Protein AF-A0A7C6NCC1-F1 (afdb_monomer_lite)

Sequence (203 aa):
MATFTEGERRVLANSIEILEELDSPFSEVIKSRTEDLEVLAQIIERAPSPNTDLFNRTEGRNFDSLAKKLSSQGLAHVVNLPAKAVLGHGFIVSKLHLFGMLIKLLATYPELEQCRPMVEQEYTDLLFTLMAEDLYTALLTDQEGGEEWVTKAVHELIMMWDRRTSDYLERFALAIRELWQARHTVVPVLGTLLGTVEIMRLN

pLDDT: mean 78.08, std 16.31, range [41.97, 98.06]

Secondary structure (DSSP, 8-state):
--SS-HHHHHHHHHHHHHHHHTT-THHHHHHHHHHHHHHHHHHHHHSPPTTS-SS--SS---HHHHHHHHHHH-SSSGGGS-HHHHHHHHHHHHHHHHHHHHHHHHTT-GGGGGGHHHHHHHHHHHHHHHHHHHHHHHHHHS--S--HHHHHHHHHHHHHHHSTTSTHHHHHHHHHHHHHHHHHH----THHHHHHHHHHT--

Foldseek 3Di:
DDLADPLRVVLLVVLLVLCVVVVHPVSVVLVVLSVVLVVLVVVLLPFDQQQDFPPPDPVGRHLVNLLVQCLPVAPPDPVSDRPLLVSLLVSLVSVLVSLVVVQVVVVVDVSCVVSVVSSVVSNLLSVLLNVLLVVLSVLSRPDPDDDPVNSVSSVVNSCCSRQVRDCPSVPVSVVVVVVVVVVVVPPPPPVVVVVVVVVVVVD

Structure (mmCIF, N/CA/C/O backbone):
data_AF-A0A7C6NCC1-F1
#
_entry.id   AF-A0A7C6NCC1-F1
#
loop_
_atom_site.group_PDB
_atom_site.id
_atom_site.type_symbol
_atom_site.label_atom_id
_atom_site.label_alt_id
_atom_site.label_comp_id
_atom_site.label_asym_id
_atom_site.label_entity_id
_atom_site.label_seq_id
_atom_site.pdbx_PDB_ins_code
_atom_site.Cartn_x
_atom_site.Cartn_y
_atom_site.Cartn_z
_atom_site.occupancy
_atom_site.B_iso_or_equiv
_atom_site.auth_seq_id
_atom_site.auth_comp_id
_atom_site.auth_asym_id
_atom_site.auth_atom_id
_atom_site.pdbx_PDB_model_num
ATOM 1 N N . MET A 1 1 ? 3.809 -13.595 -0.681 1.00 54.88 1 MET A N 1
ATOM 2 C CA . MET A 1 1 ? 4.030 -12.200 -0.206 1.00 54.88 1 MET A CA 1
ATOM 3 C C . MET A 1 1 ? 3.259 -11.990 1.098 1.00 54.88 1 MET A C 1
ATOM 5 O O . MET A 1 1 ? 2.282 -12.698 1.295 1.00 54.88 1 MET A O 1
ATOM 9 N N . ALA A 1 2 ? 3.650 -11.063 1.981 1.00 66.94 2 ALA A N 1
ATOM 10 C CA . ALA A 1 2 ? 2.799 -10.669 3.113 1.00 66.94 2 ALA A CA 1
ATOM 11 C C . ALA A 1 2 ? 1.921 -9.480 2.682 1.00 66.94 2 ALA A C 1
ATOM 13 O O . ALA A 1 2 ? 2.462 -8.478 2.240 1.00 66.94 2 ALA A O 1
ATOM 14 N N . THR A 1 3 ? 0.588 -9.572 2.756 1.00 83.88 3 THR A N 1
ATOM 15 C CA . THR A 1 3 ? -0.342 -8.490 2.335 1.00 83.88 3 THR A CA 1
ATOM 16 C C . T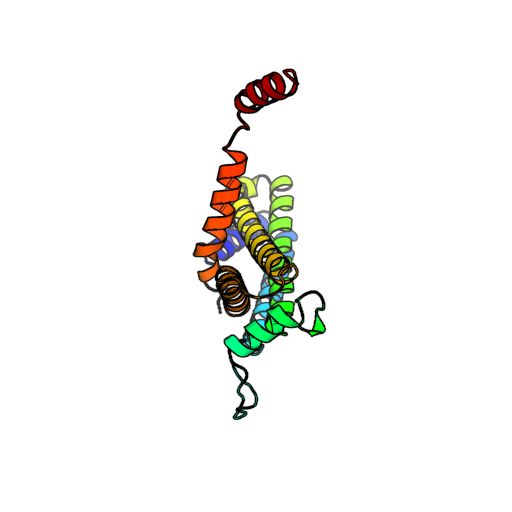HR A 1 3 ? -0.070 -7.170 3.064 1.00 83.88 3 THR A C 1
ATOM 18 O O . THR A 1 3 ? -0.095 -6.082 2.482 1.00 83.88 3 THR A O 1
ATOM 21 N N . PHE A 1 4 ? 0.223 -7.290 4.352 1.00 88.75 4 PHE A N 1
ATOM 22 C CA . PHE A 1 4 ? 0.512 -6.184 5.246 1.00 88.75 4 PHE A CA 1
ATOM 23 C C . PHE A 1 4 ? 1.935 -6.320 5.792 1.00 88.75 4 PHE A C 1
ATOM 25 O O . PHE A 1 4 ? 2.451 -7.437 5.911 1.00 88.75 4 PHE A O 1
ATOM 32 N N . THR A 1 5 ? 2.572 -5.208 6.134 1.00 87.44 5 THR A N 1
ATOM 33 C CA . THR A 1 5 ? 3.800 -5.201 6.931 1.00 87.44 5 THR A CA 1
ATOM 34 C C . THR A 1 5 ? 3.484 -5.627 8.365 1.00 87.44 5 THR A C 1
ATOM 36 O O . THR A 1 5 ? 2.325 -5.780 8.764 1.00 87.44 5 THR A O 1
ATOM 39 N N . GLU A 1 6 ? 4.521 -5.854 9.163 1.00 87.56 6 GLU A N 1
ATOM 40 C CA . GLU A 1 6 ? 4.332 -6.156 10.581 1.00 87.56 6 GLU A CA 1
ATOM 41 C C . GLU A 1 6 ? 3.742 -4.969 11.360 1.00 87.56 6 GLU A C 1
ATOM 43 O O . GLU A 1 6 ? 2.913 -5.171 12.249 1.00 87.56 6 GLU A O 1
ATOM 48 N N . GLY A 1 7 ? 4.118 -3.738 10.995 1.00 89.06 7 GLY A N 1
ATOM 49 C CA . GLY A 1 7 ? 3.546 -2.515 11.563 1.00 89.06 7 GLY A CA 1
ATOM 50 C C . GLY A 1 7 ? 2.057 -2.390 11.254 1.00 89.06 7 GLY A C 1
ATOM 51 O O . GLY A 1 7 ? 1.237 -2.308 12.171 1.00 89.06 7 GLY A O 1
ATOM 52 N N . GLU A 1 8 ? 1.691 -2.524 9.980 1.00 92.81 8 GLU A N 1
ATOM 53 C CA . GLU A 1 8 ? 0.303 -2.478 9.519 1.00 92.81 8 GLU A CA 1
ATOM 54 C C . GLU A 1 8 ? -0.574 -3.542 10.192 1.00 92.81 8 GLU A C 1
ATOM 56 O O . GLU A 1 8 ? -1.669 -3.225 10.660 1.00 92.81 8 GLU A O 1
ATOM 61 N N . ARG A 1 9 ? -0.095 -4.793 10.300 1.00 93.88 9 ARG A N 1
ATOM 62 C CA . ARG A 1 9 ? -0.822 -5.866 11.005 1.00 93.88 9 ARG A CA 1
ATOM 63 C C . ARG A 1 9 ? -1.095 -5.510 12.457 1.00 93.88 9 ARG A C 1
ATOM 65 O O . ARG A 1 9 ? -2.209 -5.711 12.932 1.00 93.88 9 ARG A O 1
ATOM 72 N N . ARG A 1 10 ? -0.088 -4.986 13.158 1.00 94.19 10 ARG A N 1
ATOM 73 C CA . ARG A 1 10 ? -0.209 -4.610 14.568 1.00 94.19 10 ARG A CA 1
ATOM 74 C C . ARG A 1 10 ? -1.214 -3.480 14.759 1.00 94.19 10 ARG A C 1
ATOM 76 O O . ARG A 1 10 ? -2.041 -3.552 15.660 1.00 94.19 10 ARG A O 1
ATOM 83 N N . VAL A 1 11 ? -1.170 -2.464 13.898 1.00 95.50 11 VAL A N 1
ATOM 84 C CA . VAL A 1 11 ? -2.128 -1.349 13.929 1.00 95.50 11 VAL A CA 1
ATOM 85 C C . VAL A 1 11 ? -3.553 -1.838 13.697 1.00 95.50 11 VAL A C 1
ATOM 87 O O . VAL A 1 11 ? -4.456 -1.446 14.438 1.00 95.50 11 VAL A O 1
ATOM 90 N N . LEU A 1 12 ? -3.756 -2.703 12.700 1.00 97.31 12 LEU A N 1
ATOM 91 C CA . LEU A 1 12 ? -5.069 -3.270 12.397 1.00 97.31 12 LEU A CA 1
ATOM 92 C C . LEU A 1 12 ? -5.593 -4.116 13.559 1.00 97.31 12 LEU A C 1
ATOM 94 O O . LEU A 1 12 ? -6.722 -3.898 13.983 1.00 97.31 12 LEU A O 1
ATOM 98 N N . ALA A 1 13 ? -4.773 -5.018 14.104 1.00 97.12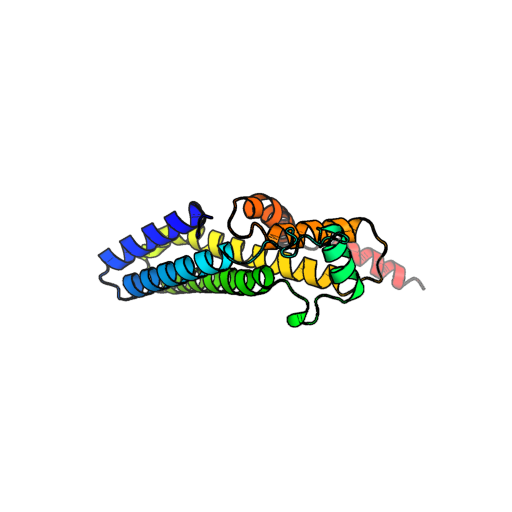 13 ALA A N 1
ATOM 99 C CA . ALA A 1 13 ? -5.157 -5.876 15.223 1.00 97.12 13 ALA A CA 1
ATOM 100 C C . ALA A 1 13 ? -5.582 -5.057 16.451 1.00 97.12 13 ALA A C 1
ATOM 102 O O . ALA A 1 13 ? -6.697 -5.229 16.932 1.00 97.12 13 ALA A O 1
ATOM 103 N N . ASN A 1 14 ? -4.750 -4.102 16.879 1.00 97.19 14 ASN A N 1
ATOM 104 C CA . ASN A 1 14 ? -5.050 -3.256 18.036 1.00 97.19 14 ASN A CA 1
ATOM 105 C C . ASN A 1 14 ? -6.315 -2.410 17.814 1.00 97.19 14 ASN A C 1
ATOM 107 O O . ASN A 1 14 ? -7.139 -2.272 18.713 1.00 97.19 14 ASN A O 1
ATOM 111 N N . SER A 1 15 ? -6.486 -1.843 16.613 1.00 97.38 15 SER A N 1
ATOM 112 C CA . SER A 1 15 ? -7.668 -1.026 16.306 1.00 97.38 15 SER A CA 1
ATOM 113 C C . SER A 1 15 ? -8.949 -1.861 16.304 1.00 97.38 15 SER A C 1
ATOM 115 O O . SER A 1 15 ? -9.983 -1.388 16.768 1.00 97.38 15 SER A O 1
ATOM 117 N N . ILE A 1 16 ? -8.892 -3.090 15.777 1.00 98.06 16 ILE A N 1
ATOM 118 C CA . ILE A 1 16 ? -10.027 -4.020 15.764 1.00 98.06 16 ILE A CA 1
ATOM 119 C C . ILE A 1 16 ? -10.393 -4.419 17.192 1.00 98.06 16 ILE A C 1
ATOM 121 O O . ILE A 1 16 ? -11.561 -4.299 17.537 1.00 98.06 16 ILE A O 1
ATOM 125 N N . GLU A 1 17 ? -9.418 -4.818 18.011 1.00 97.88 17 GLU A N 1
ATOM 126 C CA . GLU A 1 17 ? -9.635 -5.228 19.407 1.00 97.88 17 GLU A CA 1
ATOM 127 C C . GLU A 1 17 ? -10.354 -4.130 20.205 1.00 97.88 17 GLU A C 1
ATOM 129 O O . GLU A 1 17 ? -11.408 -4.373 20.787 1.00 97.88 17 GLU A O 1
ATOM 134 N N . ILE A 1 18 ? -9.873 -2.884 20.126 1.00 97.62 18 ILE A N 1
ATOM 135 C CA . ILE A 1 18 ? -10.510 -1.738 20.797 1.00 97.62 18 ILE A CA 1
ATOM 136 C C . ILE A 1 18 ? -11.942 -1.515 20.288 1.00 97.62 18 ILE A C 1
ATOM 138 O O . ILE A 1 18 ? -12.850 -1.233 21.063 1.00 97.62 18 ILE A O 1
ATOM 142 N N . LEU A 1 19 ? -12.174 -1.617 18.977 1.00 97.56 19 LEU A N 1
ATOM 143 C CA . LEU A 1 19 ? -13.506 -1.410 18.404 1.00 97.56 19 LEU A CA 1
ATOM 144 C C . LEU A 1 19 ? -14.480 -2.542 18.753 1.00 97.56 19 LEU A C 1
ATOM 146 O O . LEU A 1 19 ? -15.677 -2.281 18.858 1.00 97.56 19 LEU A O 1
ATOM 150 N N . GLU A 1 20 ? -13.993 -3.768 18.933 1.00 97.88 20 GLU A N 1
ATOM 151 C CA . GLU A 1 20 ? -14.782 -4.895 19.434 1.00 97.88 20 GLU A CA 1
ATOM 152 C C . GLU A 1 20 ? -15.175 -4.701 20.897 1.00 97.88 20 GLU A C 1
ATOM 154 O O . GLU A 1 20 ? -16.340 -4.893 21.229 1.00 97.88 20 GLU A O 1
ATOM 159 N N . GLU A 1 21 ? -14.252 -4.253 21.754 1.00 97.31 21 GLU A N 1
ATOM 160 C CA . GLU A 1 21 ? -14.553 -3.931 23.158 1.00 97.31 21 GLU A CA 1
ATOM 161 C C . GLU A 1 21 ? -15.625 -2.838 23.300 1.00 97.31 21 GLU A C 1
ATOM 163 O O . GLU A 1 21 ? -16.359 -2.802 24.288 1.00 97.31 21 GLU A O 1
ATOM 168 N N . LEU A 1 22 ? -15.733 -1.960 22.301 1.00 96.19 22 LEU A N 1
ATOM 169 C CA . LEU A 1 22 ? -16.723 -0.885 22.230 1.00 96.19 22 LEU A CA 1
ATOM 170 C C . LEU A 1 22 ? -18.022 -1.279 21.506 1.00 96.19 22 LEU A C 1
ATOM 172 O O . LEU A 1 22 ? -18.855 -0.402 21.262 1.00 96.19 22 LEU A O 1
ATOM 176 N N . ASP A 1 23 ? -18.187 -2.547 21.109 1.00 96.38 23 ASP A N 1
ATOM 177 C CA . ASP A 1 23 ? -19.307 -3.037 20.287 1.00 96.38 23 ASP A CA 1
ATOM 178 C C . ASP A 1 23 ? -19.533 -2.189 19.012 1.00 96.38 23 ASP A C 1
ATOM 180 O O . ASP A 1 23 ? -20.654 -2.001 18.523 1.00 96.38 23 ASP A O 1
ATOM 184 N N . SER A 1 24 ? -18.456 -1.626 18.459 1.00 96.56 24 SER A N 1
ATOM 185 C CA . SER A 1 24 ? -18.526 -0.745 17.299 1.00 96.56 24 SER A CA 1
ATOM 186 C C . SER A 1 24 ? -18.719 -1.553 16.014 1.00 96.56 24 SER A C 1
ATOM 188 O O . SER A 1 24 ? -17.935 -2.462 15.742 1.00 96.56 24 SER A O 1
ATOM 190 N N . PRO A 1 25 ? -19.665 -1.181 15.128 1.00 95.44 25 PRO A N 1
ATOM 191 C CA . PRO A 1 25 ? -19.852 -1.874 13.851 1.00 95.44 25 PRO A CA 1
ATOM 192 C C . PRO A 1 25 ? -18.646 -1.723 12.910 1.00 95.44 25 PRO A C 1
ATOM 194 O O . PRO A 1 25 ? -18.543 -2.433 11.911 1.00 95.44 25 PRO A O 1
ATOM 197 N N . PHE A 1 26 ? -17.734 -0.787 13.195 1.00 97.00 26 PHE A N 1
ATOM 198 C CA . PHE A 1 26 ? -16.548 -0.564 12.377 1.00 97.00 26 PHE A CA 1
ATOM 199 C C . PHE A 1 26 ? -15.488 -1.660 12.527 1.00 97.00 26 PHE A C 1
ATOM 201 O O . PHE A 1 26 ? -14.662 -1.782 11.625 1.00 97.00 26 PHE A O 1
ATOM 208 N N . SER A 1 27 ? -15.525 -2.480 13.586 1.00 97.56 27 SER A N 1
ATOM 209 C CA . SER A 1 27 ? -14.632 -3.641 13.718 1.00 97.56 27 SER A CA 1
ATOM 210 C C . SER A 1 27 ? -14.820 -4.612 12.544 1.00 97.56 27 SER A C 1
ATOM 212 O O . SER A 1 27 ? -13.864 -4.928 11.837 1.00 97.56 27 SER A O 1
ATOM 214 N N . GLU A 1 28 ? -16.066 -4.981 12.246 1.00 97.25 28 GLU A N 1
ATOM 215 C CA . GLU A 1 28 ? -16.425 -5.857 11.124 1.00 97.25 28 GLU A CA 1
ATOM 216 C C . GLU A 1 28 ? -16.131 -5.219 9.762 1.00 97.25 28 GLU A C 1
ATOM 218 O O . GLU A 1 28 ? -15.669 -5.888 8.835 1.00 97.25 28 GLU A O 1
ATOM 223 N N . VAL A 1 29 ? -16.327 -3.902 9.634 1.00 97.56 29 VAL A N 1
ATOM 224 C CA . VAL A 1 29 ? -15.973 -3.176 8.404 1.00 97.56 29 VAL A CA 1
ATOM 225 C C . VAL A 1 29 ? -14.466 -3.239 8.146 1.00 97.56 29 VAL A C 1
ATOM 227 O O . VAL A 1 29 ? -14.059 -3.482 7.010 1.00 97.56 29 VAL A O 1
ATOM 230 N N . ILE A 1 30 ? -13.631 -3.037 9.171 1.00 97.44 30 ILE A N 1
ATOM 231 C CA . ILE A 1 30 ? -12.170 -3.123 9.036 1.00 97.44 30 ILE A CA 1
ATOM 232 C C . ILE A 1 30 ? -11.760 -4.549 8.671 1.00 97.44 30 ILE A C 1
ATOM 234 O O . ILE A 1 30 ? -11.004 -4.714 7.718 1.00 97.44 30 ILE A O 1
ATOM 238 N N . LYS A 1 31 ? -12.286 -5.571 9.361 1.00 97.69 31 LYS A N 1
ATOM 239 C CA . LYS A 1 31 ? -11.996 -6.982 9.053 1.00 97.69 31 LYS A CA 1
ATOM 240 C C . LYS A 1 31 ? -12.317 -7.329 7.602 1.00 97.69 31 LYS A C 1
ATOM 242 O O . LYS A 1 31 ? -11.439 -7.796 6.885 1.00 97.69 31 LYS A O 1
ATOM 247 N N . SER A 1 32 ? -13.525 -7.001 7.140 1.00 97.56 32 SER A N 1
ATOM 248 C CA . SER A 1 32 ? -13.939 -7.255 5.755 1.00 97.56 32 SER A CA 1
ATOM 249 C C . SER A 1 32 ? -13.022 -6.561 4.742 1.00 97.56 32 SER A C 1
ATOM 251 O O . SER A 1 32 ? -12.657 -7.156 3.733 1.00 97.56 32 SER A O 1
ATOM 253 N N . ARG A 1 33 ? -12.594 -5.320 5.007 1.00 96.88 33 ARG A N 1
ATOM 254 C CA . ARG A 1 33 ? -11.661 -4.605 4.117 1.00 96.88 33 ARG A CA 1
ATOM 255 C C . ARG A 1 33 ? -10.254 -5.193 4.136 1.00 96.88 33 ARG A C 1
ATOM 257 O O . ARG A 1 33 ? -9.591 -5.192 3.099 1.00 96.88 33 ARG A O 1
ATOM 264 N N . THR A 1 34 ? -9.801 -5.691 5.281 1.00 96.62 34 THR A N 1
ATOM 265 C CA . THR A 1 34 ? -8.537 -6.425 5.404 1.00 96.62 34 THR A CA 1
ATOM 266 C C . THR A 1 34 ? -8.581 -7.710 4.574 1.00 96.62 34 THR A C 1
ATOM 268 O O . THR A 1 34 ? -7.667 -7.943 3.786 1.00 96.62 34 THR A O 1
ATOM 271 N N . GLU A 1 35 ? -9.664 -8.484 4.657 1.00 96.00 35 GLU A N 1
ATOM 272 C CA . GLU A 1 35 ? -9.869 -9.698 3.852 1.00 96.00 35 GLU A CA 1
ATOM 273 C C . GLU A 1 35 ? -9.900 -9.394 2.344 1.00 96.00 35 GLU A C 1
ATOM 275 O O . GLU A 1 35 ? -9.206 -10.048 1.561 1.00 96.00 35 GLU A O 1
ATOM 280 N N . ASP A 1 36 ? -10.635 -8.356 1.923 1.00 95.56 36 ASP A N 1
ATOM 281 C CA . ASP A 1 36 ? -10.682 -7.911 0.522 1.00 95.56 36 ASP A CA 1
ATOM 282 C C . ASP A 1 36 ? -9.268 -7.600 -0.017 1.00 95.56 36 ASP A C 1
ATOM 284 O O . ASP A 1 36 ? -8.910 -7.964 -1.145 1.00 95.56 36 ASP A O 1
ATOM 288 N N . LEU A 1 37 ? -8.434 -6.942 0.797 1.00 94.38 37 LEU A N 1
ATOM 289 C CA . LEU A 1 37 ? -7.049 -6.612 0.456 1.00 94.38 37 LEU A CA 1
ATOM 290 C C . LEU A 1 37 ? -6.147 -7.847 0.381 1.00 94.38 37 LEU A C 1
ATOM 292 O O . LEU A 1 37 ? -5.269 -7.901 -0.482 1.00 94.38 37 LEU A O 1
ATOM 296 N N . GLU A 1 38 ? -6.359 -8.848 1.231 1.00 93.25 38 GLU A N 1
ATOM 297 C CA . GLU A 1 38 ? -5.637 -10.121 1.156 1.00 93.25 38 GLU A CA 1
ATOM 298 C C . GLU A 1 38 ? -5.960 -10.877 -0.131 1.00 93.25 38 GLU A C 1
ATOM 300 O O . GLU A 1 38 ? -5.050 -11.363 -0.810 1.00 93.25 38 GLU A O 1
ATOM 305 N N . VAL A 1 39 ? -7.235 -10.915 -0.522 1.00 92.69 39 VAL A N 1
ATOM 306 C CA . VAL A 1 39 ? -7.659 -11.494 -1.803 1.00 92.69 39 VAL A CA 1
ATOM 307 C C . VAL A 1 39 ? -7.003 -10.750 -2.968 1.00 92.69 39 VAL A C 1
ATOM 309 O O . VAL A 1 39 ? -6.456 -11.376 -3.881 1.00 92.69 39 VAL A O 1
ATOM 312 N N . LEU A 1 40 ? -6.989 -9.415 -2.932 1.00 90.94 40 LEU A N 1
ATOM 313 C CA . LEU A 1 40 ? -6.345 -8.606 -3.965 1.00 90.94 40 LEU A CA 1
ATOM 314 C C . LEU A 1 40 ? -4.830 -8.858 -4.042 1.00 90.94 40 LEU A C 1
ATOM 316 O O . LEU A 1 40 ? -4.285 -8.995 -5.141 1.00 90.94 40 LEU A O 1
ATOM 320 N N . ALA A 1 41 ? -4.147 -8.984 -2.903 1.00 89.50 41 ALA A N 1
ATOM 321 C CA . ALA A 1 41 ? -2.721 -9.302 -2.862 1.00 89.50 41 ALA A CA 1
ATOM 322 C C . ALA A 1 41 ? -2.414 -10.664 -3.502 1.00 89.50 41 ALA A C 1
ATOM 324 O O . ALA A 1 41 ? -1.460 -10.773 -4.277 1.00 89.50 41 ALA A O 1
ATOM 325 N N . GLN A 1 42 ? -3.250 -11.680 -3.265 1.00 88.88 42 GLN A N 1
ATOM 326 C CA . GLN A 1 42 ? -3.105 -12.992 -3.906 1.00 88.88 42 GLN A CA 1
ATOM 327 C C . GLN A 1 42 ? -3.263 -12.919 -5.431 1.00 88.88 42 GLN A C 1
ATOM 329 O O . GLN A 1 42 ? -2.564 -13.624 -6.163 1.00 88.88 42 GLN A O 1
ATOM 334 N N . ILE A 1 43 ? -4.163 -12.068 -5.933 1.00 88.75 43 ILE A N 1
ATOM 335 C CA . ILE A 1 43 ? -4.328 -11.838 -7.376 1.00 88.75 43 ILE A CA 1
ATOM 336 C C . ILE A 1 43 ? -3.063 -11.192 -7.957 1.00 88.75 43 ILE A C 1
ATOM 338 O O . ILE A 1 43 ? -2.574 -11.626 -9.002 1.00 88.75 43 ILE A O 1
ATOM 342 N N . ILE A 1 44 ? -2.503 -10.195 -7.271 1.00 86.69 44 ILE A N 1
ATOM 343 C CA . ILE A 1 44 ? -1.278 -9.499 -7.694 1.00 86.69 44 ILE A CA 1
ATOM 344 C C . ILE A 1 44 ? -0.071 -10.436 -7.708 1.00 86.69 44 ILE A C 1
ATOM 346 O O . ILE A 1 44 ? 0.743 -10.362 -8.626 1.00 86.69 44 ILE A O 1
ATOM 350 N N . GLU A 1 45 ? 0.051 -11.328 -6.727 1.00 83.38 45 GLU A N 1
ATOM 351 C CA . GLU A 1 45 ? 1.159 -12.286 -6.649 1.00 83.38 45 GLU A CA 1
ATOM 352 C C . GLU A 1 45 ? 1.180 -13.250 -7.843 1.00 83.38 45 GLU A C 1
ATOM 354 O O . GLU A 1 45 ? 2.248 -13.625 -8.323 1.00 83.38 45 GLU A O 1
ATOM 359 N N . ARG A 1 46 ? 0.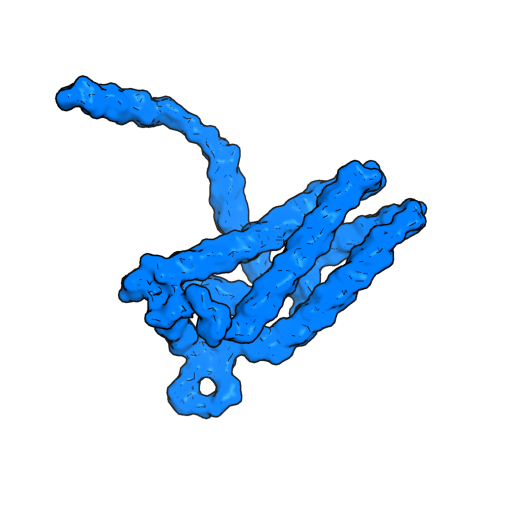004 -13.596 -8.377 1.00 84.50 46 ARG A N 1
ATOM 360 C CA . ARG A 1 46 ? -0.129 -14.432 -9.580 1.00 84.50 46 ARG A CA 1
ATOM 361 C C . ARG A 1 46 ? 0.113 -13.663 -10.877 1.00 84.50 46 ARG A C 1
ATOM 363 O O . ARG A 1 46 ? 0.271 -14.289 -11.926 1.00 84.50 46 ARG A O 1
ATOM 370 N N . ALA A 1 47 ? 0.112 -12.331 -10.837 1.00 83.94 47 ALA A N 1
ATOM 371 C CA . ALA A 1 47 ? 0.413 -11.534 -12.012 1.00 83.94 47 ALA A CA 1
ATOM 372 C C . ALA A 1 47 ? 1.888 -11.735 -12.405 1.00 83.94 47 ALA A C 1
ATOM 374 O O . ALA A 1 47 ? 2.768 -11.765 -11.540 1.00 83.94 47 ALA A O 1
ATOM 375 N N . PRO A 1 48 ? 2.181 -11.859 -13.709 1.00 80.31 48 PRO A N 1
ATOM 376 C CA . PRO A 1 48 ? 3.534 -12.124 -14.167 1.00 80.31 48 PRO A CA 1
ATOM 377 C C . PRO A 1 48 ? 4.475 -10.996 -13.746 1.00 80.31 48 PRO A C 1
ATOM 379 O O . PRO A 1 48 ? 4.141 -9.812 -13.875 1.00 80.31 48 PRO A O 1
ATOM 382 N N . SER A 1 49 ? 5.655 -11.371 -13.251 1.00 80.69 49 SER A N 1
ATOM 383 C CA . SER A 1 49 ? 6.708 -10.403 -12.956 1.00 80.69 49 SER A CA 1
ATOM 384 C C . SER A 1 49 ? 7.062 -9.636 -14.238 1.00 80.69 49 SER A C 1
ATOM 386 O O . SER A 1 49 ? 7.267 -10.263 -15.283 1.00 80.69 49 SER A O 1
ATOM 388 N N . PRO A 1 50 ? 7.189 -8.298 -14.176 1.00 75.12 50 PRO A N 1
ATOM 389 C CA . PRO A 1 50 ? 7.695 -7.500 -15.289 1.00 75.12 50 PRO A CA 1
ATOM 390 C C . PRO A 1 50 ? 9.100 -7.921 -15.753 1.00 75.12 50 PRO A C 1
ATOM 392 O O . PRO A 1 50 ? 9.481 -7.609 -16.878 1.00 75.12 50 PRO A O 1
ATOM 395 N N . ASN A 1 51 ? 9.844 -8.647 -14.910 1.00 70.81 51 ASN A N 1
ATOM 396 C CA . ASN A 1 51 ? 11.199 -9.126 -15.176 1.00 70.81 51 ASN A CA 1
ATOM 397 C C . ASN A 1 51 ? 11.256 -10.516 -15.833 1.00 70.81 51 ASN A C 1
ATOM 399 O O . ASN A 1 51 ? 12.347 -10.994 -16.133 1.00 70.81 51 ASN A O 1
ATOM 403 N N . THR A 1 52 ? 10.118 -11.195 -16.022 1.00 66.88 52 THR A N 1
ATOM 404 C CA . THR A 1 52 ? 10.077 -12.565 -16.562 1.00 66.88 52 THR A CA 1
ATOM 405 C C . THR A 1 52 ? 9.520 -12.588 -17.986 1.00 66.88 52 THR A C 1
ATOM 407 O O . THR A 1 52 ? 8.439 -12.057 -18.246 1.00 66.88 52 THR A O 1
ATOM 410 N N . ASP A 1 53 ? 10.218 -13.262 -18.905 1.00 66.56 53 ASP A N 1
ATOM 411 C CA . ASP A 1 53 ? 9.675 -13.576 -20.229 1.00 66.56 53 ASP A CA 1
ATOM 412 C C . ASP A 1 53 ? 8.723 -14.777 -20.143 1.00 66.56 53 ASP A C 1
ATOM 414 O O . ASP A 1 53 ? 9.127 -15.891 -19.822 1.00 66.56 53 ASP A O 1
ATOM 418 N N . LEU A 1 54 ? 7.445 -14.557 -20.451 1.00 62.94 54 LEU A N 1
ATOM 419 C CA . LEU A 1 54 ? 6.421 -15.606 -20.442 1.00 62.94 54 LEU A CA 1
ATOM 420 C C . LEU A 1 54 ? 6.479 -16.533 -21.659 1.00 62.94 54 LEU A C 1
ATOM 422 O O . LEU A 1 54 ? 5.921 -17.628 -21.612 1.00 62.94 54 LEU A O 1
ATOM 426 N N . PHE A 1 55 ? 7.098 -16.100 -22.759 1.00 66.38 55 PHE A N 1
ATOM 427 C CA . PHE A 1 55 ? 7.043 -16.821 -24.032 1.00 66.38 55 PHE A CA 1
ATOM 428 C C . PHE A 1 55 ? 8.366 -17.490 -24.419 1.00 66.38 55 PHE A C 1
ATOM 430 O O . PHE A 1 55 ? 8.415 -18.089 -25.494 1.00 66.38 55 PHE A O 1
ATOM 437 N N . ASN A 1 56 ? 9.403 -17.412 -23.570 1.00 61.00 56 ASN A N 1
ATOM 438 C CA . ASN A 1 56 ? 10.740 -17.983 -23.799 1.00 61.00 56 ASN A CA 1
ATOM 439 C C . ASN A 1 56 ? 11.244 -17.747 -25.234 1.00 61.00 56 ASN A C 1
ATOM 441 O O . ASN A 1 56 ? 11.766 -18.657 -25.886 1.00 61.00 56 ASN A O 1
ATOM 445 N N . ARG A 1 57 ? 11.023 -16.542 -25.773 1.00 59.00 57 ARG A N 1
ATOM 446 C CA . ARG A 1 57 ? 11.436 -16.223 -27.143 1.00 59.00 57 ARG A CA 1
ATOM 447 C C . ARG A 1 57 ? 12.919 -15.861 -27.138 1.00 59.00 57 ARG A C 1
ATOM 449 O O . ARG A 1 57 ? 13.426 -15.278 -26.190 1.00 59.00 57 ARG A O 1
ATOM 456 N N . THR A 1 58 ? 13.622 -16.188 -28.219 1.00 53.84 58 THR A N 1
ATOM 457 C CA . THR A 1 58 ? 15.068 -15.942 -28.385 1.00 53.84 58 THR A CA 1
ATOM 458 C C . THR A 1 58 ? 15.465 -14.458 -28.332 1.00 53.84 58 THR A C 1
ATOM 460 O O . THR A 1 58 ? 16.624 -14.157 -28.077 1.00 53.84 58 THR A O 1
ATOM 463 N N . GLU A 1 59 ? 14.511 -13.536 -28.502 1.00 56.12 59 GLU A N 1
ATOM 464 C CA . GLU A 1 59 ? 14.643 -12.086 -28.266 1.00 56.12 59 GLU A CA 1
ATOM 465 C C . GLU A 1 59 ? 13.938 -11.693 -26.954 1.00 56.12 59 GLU A C 1
ATOM 467 O O . GLU A 1 59 ? 13.015 -10.877 -26.933 1.00 56.12 59 GLU A O 1
ATOM 472 N N . GLY A 1 60 ? 14.292 -12.392 -25.874 1.00 54.38 60 GLY A N 1
ATOM 473 C CA . GLY A 1 60 ? 13.486 -12.467 -24.659 1.00 54.38 60 GLY A CA 1
ATOM 474 C C . GLY A 1 60 ? 13.190 -11.121 -24.003 1.00 54.38 60 GLY A C 1
ATOM 475 O O . GLY A 1 60 ? 14.037 -10.228 -23.923 1.00 54.38 60 GLY A O 1
ATOM 476 N N . ARG A 1 61 ? 11.964 -11.002 -23.485 1.00 57.56 61 ARG A N 1
ATOM 477 C CA . ARG A 1 61 ? 11.523 -9.870 -22.664 1.00 57.56 61 ARG A CA 1
ATOM 478 C C . ARG A 1 61 ? 12.308 -9.877 -21.349 1.00 57.56 61 ARG A C 1
ATOM 480 O O . ARG A 1 61 ? 11.987 -10.620 -20.429 1.00 57.56 61 ARG A O 1
ATOM 487 N N . ASN A 1 62 ? 13.356 -9.071 -21.274 1.00 64.31 62 ASN A N 1
ATOM 488 C CA . ASN A 1 62 ? 14.157 -8.864 -20.071 1.00 64.31 62 ASN A CA 1
ATOM 489 C C . ASN A 1 62 ? 14.000 -7.426 -19.554 1.00 64.31 62 ASN A C 1
ATOM 491 O O . ASN A 1 62 ? 13.381 -6.581 -20.211 1.00 64.31 62 ASN A O 1
ATOM 495 N N . PHE A 1 63 ? 14.567 -7.157 -18.379 1.00 67.12 63 PHE A N 1
ATOM 496 C CA . PHE A 1 63 ? 14.572 -5.838 -17.750 1.00 67.12 63 PHE A CA 1
ATOM 497 C C . PHE A 1 63 ? 14.952 -4.716 -18.733 1.00 67.12 63 PHE A C 1
ATOM 499 O O . PHE A 1 63 ? 14.207 -3.749 -18.870 1.00 67.12 63 PHE A O 1
ATOM 506 N N . ASP A 1 64 ? 16.042 -4.886 -19.488 1.00 68.75 64 ASP A N 1
ATOM 507 C CA . ASP A 1 64 ? 16.544 -3.878 -20.431 1.00 68.75 64 ASP A CA 1
ATOM 508 C C . ASP A 1 64 ? 15.560 -3.602 -21.575 1.00 68.75 64 ASP A C 1
ATOM 510 O O . ASP A 1 64 ? 15.376 -2.459 -21.995 1.00 68.75 64 ASP A O 1
ATOM 514 N N . SER A 1 65 ? 14.878 -4.638 -22.069 1.00 71.50 65 SER A N 1
ATOM 515 C CA . SER A 1 65 ? 13.854 -4.499 -23.107 1.00 71.50 65 SER A CA 1
ATOM 516 C C . SER A 1 65 ? 12.610 -3.763 -22.601 1.00 71.50 65 SER A C 1
ATOM 518 O O . SER A 1 65 ? 12.042 -2.945 -23.329 1.00 71.50 65 SER A O 1
ATOM 520 N N . LEU A 1 66 ? 12.202 -4.011 -21.348 1.00 71.94 66 LEU A N 1
ATOM 521 C CA . LEU A 1 66 ? 11.103 -3.296 -20.708 1.00 71.94 66 LEU A CA 1
ATOM 522 C C . LEU A 1 66 ? 11.513 -1.849 -20.457 1.00 71.94 66 LEU A C 1
ATOM 524 O O . LEU A 1 66 ? 10.779 -0.950 -20.845 1.00 71.94 66 LEU A O 1
ATOM 528 N N . ALA A 1 67 ? 12.703 -1.624 -19.910 1.00 71.50 67 ALA A N 1
ATOM 529 C CA . ALA A 1 67 ? 13.234 -0.297 -19.662 1.00 71.50 67 ALA A CA 1
ATOM 530 C C . ALA A 1 67 ? 13.284 0.542 -20.939 1.00 71.50 67 ALA A C 1
ATOM 532 O O . ALA A 1 67 ? 12.705 1.624 -21.002 1.00 71.50 67 ALA A O 1
ATOM 533 N N . LYS A 1 68 ? 13.851 -0.020 -22.009 1.00 72.81 68 LYS A N 1
ATOM 534 C CA . LYS A 1 68 ? 13.885 0.610 -23.328 1.00 72.81 68 LYS A CA 1
ATOM 535 C C . LYS A 1 68 ? 12.485 0.891 -23.871 1.00 72.81 68 LYS A C 1
ATOM 537 O O . LYS A 1 68 ? 12.265 1.942 -24.471 1.00 72.81 68 LYS A O 1
ATOM 542 N N . LYS A 1 69 ? 11.524 -0.018 -23.672 1.00 74.56 69 LYS A N 1
ATOM 543 C CA . LYS A 1 69 ? 10.128 0.195 -24.081 1.00 74.56 69 LYS A CA 1
ATOM 544 C C . LYS A 1 69 ? 9.483 1.342 -23.297 1.00 74.56 69 LYS A C 1
ATOM 546 O O . LYS A 1 69 ? 8.848 2.190 -23.913 1.00 74.56 69 LYS A O 1
ATOM 551 N N . LEU A 1 70 ? 9.660 1.387 -21.979 1.00 73.06 70 LEU A N 1
ATOM 552 C CA . LEU A 1 70 ? 9.083 2.423 -21.122 1.00 73.06 70 LEU A CA 1
ATOM 553 C C . LEU A 1 70 ? 9.669 3.804 -21.432 1.00 73.06 70 LEU A C 1
ATOM 555 O O . LEU A 1 70 ? 8.913 4.759 -21.565 1.00 73.06 70 LEU A O 1
ATOM 559 N N . SER A 1 71 ? 10.983 3.892 -21.648 1.00 68.19 71 SER A N 1
ATOM 560 C CA . SER A 1 71 ? 11.655 5.145 -22.015 1.00 68.19 71 SER A CA 1
ATOM 561 C C . SER A 1 71 ? 11.336 5.627 -23.435 1.00 68.19 71 SER A C 1
ATOM 563 O O . SER A 1 71 ? 11.426 6.816 -23.698 1.00 68.19 71 SER A O 1
ATOM 565 N N . SER A 1 72 ? 10.989 4.731 -24.370 1.00 68.25 72 SER A N 1
ATOM 566 C CA . SER A 1 72 ? 10.716 5.110 -25.771 1.00 68.25 72 SER A CA 1
ATOM 567 C C . SER A 1 72 ? 9.240 5.340 -26.088 1.00 68.25 72 SER A C 1
ATOM 569 O O . SER A 1 72 ? 8.926 6.130 -26.973 1.00 68.25 72 SER A O 1
ATOM 571 N N . GLN A 1 73 ? 8.329 4.635 -25.413 1.00 66.62 73 GLN A N 1
ATOM 572 C CA . GLN A 1 73 ? 6.883 4.721 -25.661 1.00 66.62 73 GLN A CA 1
ATOM 573 C C . GLN A 1 73 ? 6.134 5.496 -24.573 1.00 66.62 73 GLN A C 1
ATOM 575 O O . GLN A 1 73 ? 4.935 5.738 -24.721 1.00 66.62 73 GLN A O 1
ATOM 580 N N . GLY A 1 74 ? 6.829 5.877 -23.498 1.00 63.06 74 GLY A N 1
ATOM 581 C CA . GLY A 1 74 ? 6.262 6.573 -22.353 1.00 63.06 74 GLY A CA 1
ATOM 582 C C . GLY A 1 74 ? 5.306 5.708 -21.525 1.00 63.06 74 GLY A C 1
ATOM 583 O O . GLY A 1 74 ? 4.783 4.675 -21.958 1.00 63.06 74 GLY A O 1
ATOM 584 N N . LEU A 1 75 ? 5.051 6.165 -20.301 1.00 68.38 75 LEU A N 1
ATOM 585 C CA . LEU A 1 75 ? 4.133 5.527 -19.349 1.00 68.38 75 LEU A CA 1
ATOM 586 C C . LEU A 1 75 ? 2.719 6.127 -19.380 1.00 68.38 75 LEU A C 1
ATOM 588 O O . LEU A 1 75 ? 1.842 5.671 -18.653 1.00 68.38 75 LEU A O 1
ATOM 592 N N . ALA A 1 76 ? 2.480 7.123 -20.239 1.00 64.56 76 ALA A N 1
ATOM 593 C CA . ALA A 1 76 ? 1.252 7.921 -20.251 1.00 64.56 76 ALA A CA 1
ATOM 594 C C . ALA A 1 76 ? -0.032 7.112 -20.521 1.00 64.56 76 ALA A C 1
ATOM 596 O O . ALA A 1 76 ? -1.128 7.542 -20.164 1.00 64.56 76 ALA A O 1
ATOM 597 N N . HIS A 1 77 ? 0.080 5.935 -21.144 1.00 69.38 77 HIS A N 1
ATOM 598 C CA . HIS A 1 77 ? -1.063 5.076 -21.428 1.00 69.38 77 HIS A CA 1
ATOM 599 C C . HIS A 1 77 ? -1.019 3.794 -20.597 1.00 69.38 77 HIS A C 1
ATOM 601 O O . HIS A 1 77 ? -0.099 2.990 -20.727 1.00 69.38 77 HIS A O 1
ATOM 607 N N . VAL A 1 78 ? -2.087 3.545 -19.832 1.00 74.00 78 VAL A N 1
ATOM 608 C CA . VAL A 1 78 ? -2.257 2.348 -18.984 1.00 74.00 78 VAL A CA 1
ATOM 609 C C . VAL A 1 78 ? -2.047 1.040 -19.759 1.00 74.00 78 VAL A C 1
ATOM 611 O O . VAL A 1 78 ? -1.516 0.080 -19.211 1.00 74.00 78 VAL A O 1
ATOM 614 N N . VAL A 1 79 ? -2.388 1.002 -21.052 1.00 77.38 79 VAL A N 1
ATOM 615 C CA . VAL A 1 79 ? -2.187 -0.176 -21.920 1.00 77.38 79 VAL A CA 1
ATOM 616 C C . VAL A 1 79 ? -0.714 -0.548 -22.138 1.00 77.38 79 VAL A C 1
ATOM 618 O O . VAL A 1 79 ? -0.418 -1.675 -22.536 1.00 77.38 79 VAL A O 1
ATOM 621 N N . ASN A 1 80 ? 0.215 0.375 -21.877 1.00 75.81 80 ASN A N 1
ATOM 622 C CA . ASN A 1 80 ? 1.653 0.134 -21.980 1.00 75.81 80 ASN A CA 1
ATOM 623 C C . ASN A 1 80 ? 2.253 -0.421 -20.682 1.00 75.81 80 ASN A C 1
ATOM 625 O O . ASN A 1 80 ? 3.378 -0.928 -20.713 1.00 75.81 80 ASN A O 1
ATOM 629 N N . LEU A 1 81 ? 1.510 -0.367 -19.571 1.00 81.81 81 LEU A N 1
ATOM 630 C CA . LEU A 1 81 ? 1.965 -0.814 -18.261 1.00 81.81 81 LEU A CA 1
ATOM 631 C C . LEU A 1 81 ? 1.822 -2.335 -18.096 1.00 81.81 81 LEU A C 1
ATOM 633 O O . LEU A 1 81 ? 0.859 -2.936 -18.581 1.00 81.81 81 LEU A O 1
ATOM 637 N N . PRO A 1 82 ? 2.743 -2.988 -17.365 1.00 84.00 82 PRO A N 1
ATOM 638 C CA . PRO A 1 82 ? 2.539 -4.360 -16.921 1.00 84.00 82 PRO A CA 1
ATOM 639 C C . PRO A 1 82 ? 1.258 -4.485 -16.083 1.00 84.00 82 PRO A C 1
ATOM 641 O O . PRO A 1 82 ? 0.981 -3.640 -15.235 1.00 84.00 82 PRO A O 1
ATOM 644 N N . ALA A 1 83 ? 0.514 -5.584 -16.231 1.00 85.44 83 ALA A N 1
ATOM 645 C CA . ALA A 1 83 ? -0.694 -5.819 -15.429 1.00 85.44 83 ALA A CA 1
ATOM 646 C C . ALA A 1 83 ? -0.408 -5.771 -13.914 1.00 85.44 83 ALA A C 1
ATOM 648 O O . ALA A 1 83 ? -1.180 -5.193 -13.153 1.00 85.44 83 ALA A O 1
ATOM 649 N N . LYS A 1 84 ? 0.747 -6.305 -13.487 1.00 87.00 84 LYS A N 1
ATOM 650 C CA . LYS A 1 84 ? 1.212 -6.245 -12.093 1.00 87.00 84 LYS A CA 1
ATOM 651 C C . LYS A 1 84 ? 1.403 -4.802 -11.599 1.00 87.00 84 LYS A C 1
ATOM 653 O O . LYS A 1 84 ? 1.089 -4.514 -10.446 1.00 87.00 84 LYS A O 1
ATOM 658 N N . ALA A 1 85 ? 1.839 -3.887 -12.473 1.00 86.31 85 ALA A N 1
ATOM 659 C CA . ALA A 1 85 ? 1.970 -2.463 -12.165 1.00 86.31 85 ALA A CA 1
ATOM 660 C C . ALA A 1 85 ? 0.597 -1.829 -11.894 1.00 86.31 85 ALA A C 1
ATOM 662 O O . ALA A 1 85 ? 0.402 -1.235 -10.837 1.00 86.31 85 ALA A O 1
ATOM 663 N N . VAL A 1 86 ? -0.380 -2.047 -12.776 1.00 88.88 86 VAL A N 1
ATOM 664 C CA . VAL A 1 86 ? -1.736 -1.484 -12.637 1.00 88.88 86 VAL A CA 1
ATOM 665 C C . VAL A 1 86 ? -2.462 -2.040 -11.408 1.00 88.88 86 VAL A C 1
ATOM 667 O O . VAL A 1 86 ? -2.984 -1.279 -10.597 1.00 88.88 86 VAL A O 1
ATOM 670 N N . LEU A 1 87 ? -2.457 -3.366 -11.230 1.00 89.44 87 LEU A N 1
ATOM 671 C CA . LEU A 1 87 ? -3.138 -4.016 -10.106 1.00 89.44 87 LEU A CA 1
ATOM 672 C C . LEU A 1 87 ? -2.534 -3.606 -8.762 1.00 89.44 87 LEU A C 1
ATOM 674 O O . LEU A 1 87 ? -3.260 -3.285 -7.823 1.00 89.44 87 LEU A O 1
ATOM 678 N N . GLY A 1 88 ? -1.204 -3.583 -8.668 1.00 88.69 88 GLY A N 1
ATOM 679 C CA . GLY A 1 88 ? -0.556 -3.221 -7.417 1.00 88.69 88 GLY A CA 1
ATOM 680 C C . GLY A 1 88 ? -0.684 -1.735 -7.060 1.00 88.69 88 GLY A C 1
ATOM 681 O O . GLY A 1 88 ? -0.694 -1.429 -5.875 1.00 88.69 88 GLY A O 1
ATOM 682 N N . HIS A 1 89 ? -0.862 -0.826 -8.029 1.00 90.44 89 HIS A N 1
ATOM 683 C CA . HIS A 1 89 ? -1.176 0.577 -7.729 1.00 90.44 89 HIS A CA 1
ATOM 684 C C . HIS A 1 89 ? -2.537 0.678 -7.027 1.00 90.44 89 HIS A C 1
ATOM 686 O O . HIS A 1 89 ? -2.639 1.234 -5.934 1.00 90.44 89 HIS A O 1
ATOM 692 N N . GLY A 1 90 ? -3.568 0.041 -7.599 1.00 91.12 90 GLY A N 1
ATOM 693 C CA . GLY A 1 90 ? -4.900 -0.016 -6.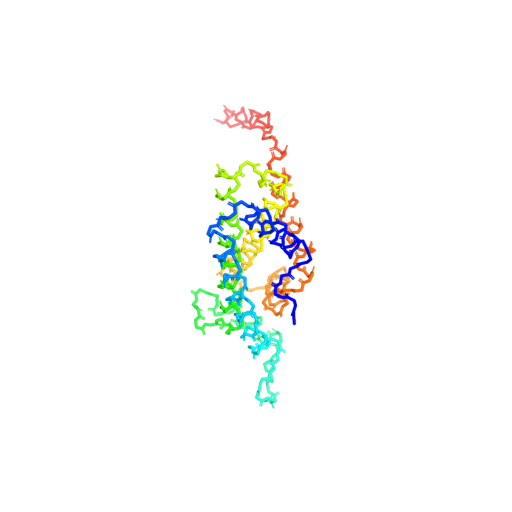988 1.00 91.12 90 GLY A CA 1
ATOM 694 C C . GLY A 1 90 ? -4.893 -0.643 -5.590 1.00 91.12 90 GLY A C 1
ATOM 695 O O . GLY A 1 90 ? -5.631 -0.204 -4.710 1.00 91.12 90 GLY A O 1
ATOM 696 N N . PHE A 1 91 ? -4.018 -1.619 -5.351 1.00 91.88 91 PHE A N 1
ATOM 697 C CA . PHE A 1 91 ? -3.826 -2.215 -4.031 1.00 91.88 91 PHE A CA 1
ATOM 698 C C . PHE A 1 91 ? -3.242 -1.243 -3.001 1.00 91.88 91 PHE A C 1
ATOM 700 O O . PHE A 1 91 ? -3.800 -1.132 -1.910 1.00 91.88 91 PHE A O 1
ATOM 707 N N . ILE A 1 92 ? -2.183 -0.494 -3.332 1.00 91.19 92 ILE A N 1
ATOM 708 C CA . ILE A 1 92 ? -1.620 0.504 -2.405 1.00 91.19 92 ILE A CA 1
ATOM 709 C C . ILE A 1 92 ? -2.635 1.622 -2.128 1.00 91.19 92 ILE A C 1
ATOM 711 O O . ILE A 1 92 ? -2.813 2.002 -0.973 1.00 91.19 92 ILE A O 1
ATOM 715 N N . VAL A 1 93 ? -3.370 2.086 -3.145 1.00 94.50 93 VAL A N 1
ATOM 716 C CA . VAL A 1 93 ? -4.469 3.057 -2.968 1.00 94.50 93 VAL A CA 1
ATOM 717 C C . VAL A 1 93 ? -5.554 2.506 -2.036 1.00 94.50 93 VAL A C 1
ATOM 719 O O . VAL A 1 93 ? -6.039 3.208 -1.150 1.00 94.50 93 VAL A O 1
ATOM 722 N N . SER A 1 94 ? -5.912 1.231 -2.182 1.00 95.56 94 SER A N 1
ATOM 723 C CA . SER A 1 94 ? -6.915 0.587 -1.328 1.00 95.56 94 SER A CA 1
ATOM 724 C C . SER A 1 94 ? -6.442 0.468 0.126 1.00 95.56 94 SER A C 1
ATOM 726 O O . SER A 1 94 ? -7.215 0.750 1.042 1.00 95.56 94 SER A O 1
ATOM 728 N N . LYS A 1 95 ? -5.160 0.147 0.357 1.00 94.38 95 LYS A N 1
ATOM 729 C CA . LYS A 1 95 ? -4.552 0.199 1.696 1.00 94.38 95 LYS A CA 1
ATOM 730 C C . LYS A 1 95 ? -4.576 1.615 2.261 1.00 94.38 95 LYS A C 1
ATOM 732 O O . LYS A 1 95 ? -5.016 1.803 3.390 1.00 94.38 95 LYS A O 1
ATOM 737 N N . LEU A 1 96 ? -4.186 2.618 1.471 1.00 95.25 96 LEU A N 1
ATOM 738 C CA . LEU A 1 96 ? -4.229 4.021 1.891 1.00 95.25 96 LEU A CA 1
ATOM 739 C C . LEU A 1 96 ? -5.642 4.419 2.343 1.00 95.25 96 LEU A C 1
ATOM 741 O O . LEU A 1 96 ? -5.796 5.103 3.351 1.00 95.25 96 LEU A O 1
ATOM 745 N N . HIS A 1 97 ? -6.686 3.957 1.650 1.00 97.25 97 HIS A N 1
ATOM 746 C CA . HIS A 1 97 ? -8.070 4.196 2.057 1.00 97.25 97 HIS A CA 1
ATOM 747 C C . HIS A 1 97 ? -8.474 3.462 3.340 1.00 97.25 97 HIS A C 1
ATOM 749 O O . HIS A 1 97 ? -9.201 4.047 4.144 1.00 97.25 97 HIS A O 1
ATOM 755 N N . LEU A 1 98 ? -7.994 2.236 3.569 1.00 97.81 98 LEU A N 1
ATOM 756 C CA . LEU A 1 98 ? -8.193 1.522 4.835 1.00 97.81 98 LEU A CA 1
ATOM 757 C C . LEU A 1 98 ? -7.575 2.299 6.008 1.00 97.81 98 LEU A C 1
ATOM 759 O O . LEU A 1 98 ? -8.267 2.606 6.977 1.00 97.81 98 LEU A O 1
ATOM 763 N N . PHE A 1 99 ? -6.312 2.711 5.897 1.00 97.38 99 PHE A N 1
ATOM 764 C CA . PHE A 1 99 ? -5.659 3.512 6.940 1.00 97.38 99 PHE A CA 1
ATOM 765 C C . PHE A 1 99 ? -6.256 4.922 7.055 1.00 97.38 99 PHE A C 1
ATOM 767 O O . PHE A 1 99 ? -6.417 5.442 8.155 1.00 97.38 99 PHE A O 1
ATOM 774 N N . GLY A 1 100 ? -6.699 5.522 5.950 1.00 97.19 100 GLY A N 1
ATOM 775 C CA . GLY A 1 100 ? -7.434 6.788 5.963 1.00 97.19 100 GLY A CA 1
ATOM 776 C C . GLY A 1 100 ? -8.795 6.685 6.661 1.00 97.19 100 GLY A C 1
ATOM 777 O O . GLY A 1 100 ? -9.260 7.653 7.262 1.00 97.19 100 GLY A O 1
ATOM 778 N N . MET A 1 101 ? -9.440 5.515 6.623 1.00 97.50 101 MET A N 1
ATOM 779 C CA . MET A 1 101 ? -10.627 5.230 7.428 1.00 97.50 101 MET A CA 1
ATOM 780 C C . MET A 1 101 ? -10.270 5.138 8.915 1.00 97.50 101 MET A C 1
ATOM 782 O O . MET A 1 101 ? -10.963 5.759 9.718 1.00 97.50 101 MET A O 1
ATOM 786 N N . LEU A 1 102 ? -9.174 4.460 9.282 1.00 97.62 102 LEU A N 1
ATOM 787 C CA . LEU A 1 102 ? -8.685 4.438 10.668 1.00 97.62 102 LEU A CA 1
ATOM 788 C C . LEU A 1 102 ? -8.414 5.855 11.192 1.00 97.62 102 LEU A C 1
ATOM 790 O O . LEU A 1 102 ? -8.854 6.176 12.290 1.00 97.62 102 LEU A O 1
ATOM 794 N N . ILE A 1 103 ? -7.816 6.743 10.388 1.00 97.44 103 ILE A N 1
ATOM 795 C CA . ILE A 1 103 ? -7.615 8.157 10.763 1.00 97.44 103 ILE A CA 1
ATOM 796 C C . ILE A 1 103 ? -8.937 8.848 11.125 1.00 97.44 103 ILE A C 1
ATOM 798 O O . ILE A 1 103 ? -9.005 9.602 12.094 1.00 97.44 103 ILE A O 1
ATOM 802 N N . LYS A 1 104 ? -10.011 8.591 10.372 1.00 96.69 104 LYS A N 1
ATOM 803 C CA . LYS A 1 104 ? -11.337 9.153 10.680 1.00 96.69 104 LYS A CA 1
ATOM 804 C C . LYS A 1 104 ? -11.922 8.562 11.963 1.00 96.69 104 LYS A C 1
ATOM 806 O O . LYS A 1 104 ? -12.566 9.280 12.727 1.00 96.69 104 LYS A O 1
ATOM 811 N N . LEU A 1 105 ? -11.683 7.276 12.213 1.00 96.69 105 LEU A N 1
ATOM 812 C CA . LEU A 1 105 ? -12.124 6.607 13.436 1.00 96.69 105 LEU A CA 1
ATOM 813 C C . LEU A 1 105 ? -11.381 7.129 14.669 1.00 96.69 105 LEU A C 1
ATOM 815 O O . LEU A 1 105 ? -12.027 7.309 15.695 1.00 96.69 105 LEU A O 1
ATOM 819 N N . LEU A 1 106 ? -10.100 7.503 14.557 1.00 95.81 106 LEU A N 1
ATOM 820 C CA . LEU A 1 106 ? -9.360 8.174 15.639 1.00 95.81 106 LEU A CA 1
ATOM 821 C C . LEU A 1 106 ? -10.031 9.475 16.105 1.00 95.81 106 LEU A C 1
ATOM 823 O O . LEU A 1 106 ? -9.915 9.849 17.263 1.00 95.81 106 LEU A O 1
ATOM 827 N N . ALA A 1 107 ? -10.709 10.199 15.210 1.00 92.75 107 ALA A N 1
ATOM 828 C CA . ALA A 1 107 ? -11.445 11.413 15.574 1.00 92.75 107 ALA A CA 1
ATOM 829 C C . ALA A 1 107 ? -12.812 11.121 16.222 1.00 92.75 107 ALA A C 1
ATOM 831 O O . ALA A 1 107 ? -13.427 12.020 16.791 1.00 92.75 107 ALA A O 1
ATOM 832 N N . THR A 1 108 ? -13.298 9.884 16.100 1.00 94.75 108 THR A N 1
ATOM 833 C CA . THR A 1 108 ? -14.629 9.456 16.555 1.00 94.75 108 THR A CA 1
ATOM 834 C C . THR A 1 108 ? -14.561 8.682 17.873 1.00 94.75 108 THR A C 1
ATOM 836 O O . THR A 1 108 ? -15.445 8.840 18.709 1.00 94.75 108 THR A O 1
ATOM 839 N N . TYR A 1 109 ? -13.512 7.878 18.064 1.00 95.88 109 TYR A N 1
ATOM 840 C CA . TYR A 1 109 ? -13.317 6.991 19.211 1.00 95.88 109 TYR A CA 1
ATOM 841 C C . TYR A 1 109 ? -12.057 7.402 19.987 1.00 95.88 109 TYR A C 1
ATOM 843 O O . TYR A 1 109 ? -10.947 7.104 19.534 1.00 95.88 109 TYR A O 1
ATOM 851 N N . PRO A 1 110 ? -12.199 8.083 21.140 1.00 95.81 110 PRO A N 1
ATOM 852 C CA . PRO A 1 110 ? -11.067 8.491 21.974 1.00 95.81 110 PRO A CA 1
ATOM 853 C C . PRO A 1 110 ? -10.169 7.329 22.422 1.00 95.81 110 PRO A C 1
ATOM 855 O O . PRO A 1 110 ? -8.975 7.514 22.631 1.00 95.81 110 PRO A O 1
ATOM 858 N N . GLU A 1 111 ? -10.715 6.122 22.547 1.00 96.75 111 GLU A N 1
ATOM 859 C CA . GLU A 1 111 ? -9.995 4.909 22.945 1.00 96.75 111 GLU A CA 1
ATOM 860 C C . GLU A 1 111 ? -8.948 4.483 21.908 1.00 96.75 111 GLU A C 1
ATOM 862 O O . GLU A 1 111 ? -7.949 3.851 22.253 1.00 96.75 111 GLU A O 1
ATOM 867 N N . LEU A 1 112 ? -9.132 4.873 20.641 1.00 96.00 112 LEU A N 1
ATOM 868 C CA . LEU A 1 112 ? -8.159 4.623 19.580 1.00 96.00 112 LEU A CA 1
ATOM 869 C C . LEU A 1 112 ? -6.978 5.604 19.608 1.00 96.00 112 LEU A C 1
ATOM 871 O O . LEU A 1 112 ? -6.025 5.412 18.856 1.00 96.00 112 LEU A O 1
ATOM 875 N N . GLU A 1 113 ? -6.985 6.632 20.463 1.00 94.06 113 GLU A N 1
ATOM 876 C CA . GLU A 1 113 ? -5.925 7.649 20.508 1.00 94.06 113 GLU A CA 1
ATOM 877 C C . GLU A 1 113 ? -4.535 7.032 20.736 1.00 94.06 113 GLU A C 1
ATOM 879 O O . GLU A 1 113 ? -3.547 7.483 20.158 1.00 94.06 113 GLU A O 1
ATOM 884 N N . GLN A 1 114 ? -4.458 5.928 21.485 1.00 92.44 114 GLN A N 1
ATOM 885 C CA . GLN A 1 114 ? -3.218 5.167 21.679 1.00 92.44 114 GLN A CA 1
ATOM 886 C C . GLN A 1 114 ? -2.635 4.585 20.378 1.00 92.44 114 GLN A C 1
ATOM 888 O O . GLN A 1 114 ? -1.427 4.372 20.280 1.00 92.44 114 GLN A O 1
ATOM 893 N N . CYS A 1 115 ? -3.468 4.357 19.361 1.00 94.94 115 CYS A N 1
ATOM 894 C CA . CYS A 1 115 ? -3.058 3.873 18.045 1.00 94.94 115 CYS A CA 1
ATOM 895 C C . CYS A 1 115 ? -2.699 5.010 17.077 1.00 94.94 115 CYS A C 1
ATOM 897 O O . CYS A 1 115 ? -2.085 4.734 16.044 1.00 94.94 115 CYS A O 1
ATOM 899 N N . ARG A 1 116 ? -3.033 6.273 17.393 1.00 96.31 116 ARG A N 1
ATOM 900 C CA . ARG A 1 116 ? -2.842 7.434 16.504 1.00 96.31 116 ARG A CA 1
ATOM 901 C C . ARG A 1 116 ? -1.466 7.505 15.842 1.00 96.31 116 ARG A C 1
ATOM 903 O O . ARG A 1 116 ? -1.437 7.527 14.612 1.00 96.31 116 ARG A O 1
ATOM 910 N N . PRO A 1 117 ? -0.341 7.528 16.585 1.00 94.81 117 PRO A N 1
ATOM 911 C CA . PRO A 1 117 ? 0.965 7.727 15.961 1.00 94.81 117 PRO A CA 1
ATOM 912 C C . PRO A 1 117 ? 1.297 6.613 14.967 1.00 94.81 117 PRO A C 1
ATOM 914 O O . PRO A 1 117 ? 1.892 6.869 13.925 1.00 94.81 117 PRO A O 1
ATOM 917 N N . MET A 1 118 ? 0.868 5.384 15.258 1.00 94.06 118 MET A N 1
ATOM 918 C CA . MET A 1 118 ? 1.115 4.242 14.388 1.00 94.06 118 MET A CA 1
ATOM 919 C C . MET A 1 118 ? 0.224 4.293 13.140 1.00 94.06 118 MET A C 1
ATOM 921 O O . MET A 1 118 ? 0.717 4.100 12.038 1.00 94.06 118 MET A O 1
ATOM 925 N N . VAL A 1 119 ? -1.066 4.618 13.281 1.00 96.19 119 VAL A N 1
ATOM 926 C CA . VAL A 1 119 ? -1.986 4.786 12.138 1.00 96.19 119 VAL A CA 1
ATOM 927 C C . VAL A 1 119 ? -1.508 5.896 11.197 1.00 96.19 119 VAL A C 1
ATOM 929 O O . VAL A 1 119 ? -1.499 5.712 9.980 1.00 96.19 119 VAL A O 1
ATOM 932 N N . GLU A 1 120 ? -1.116 7.048 11.746 1.00 94.06 120 GLU A N 1
ATOM 933 C CA . GLU A 1 120 ? -0.629 8.191 10.966 1.00 94.06 120 GLU A CA 1
ATOM 934 C C . GLU A 1 120 ? 0.686 7.869 10.252 1.00 94.06 120 GLU A C 1
ATOM 936 O O . GLU A 1 120 ? 0.868 8.273 9.099 1.00 94.06 120 GLU A O 1
ATOM 941 N N . GLN A 1 121 ? 1.570 7.103 10.898 1.00 89.69 121 GLN A N 1
ATOM 942 C CA . GLN A 1 121 ? 2.779 6.589 10.271 1.00 89.69 121 GLN A CA 1
ATOM 943 C C . GLN A 1 121 ? 2.436 5.673 9.089 1.00 89.69 121 GLN A C 1
ATOM 945 O O . GLN A 1 121 ? 2.809 5.996 7.968 1.00 89.69 121 GLN A O 1
ATOM 950 N N . GLU A 1 122 ? 1.663 4.601 9.282 1.00 90.75 122 GLU A N 1
ATOM 951 C CA . GLU A 1 122 ? 1.348 3.662 8.189 1.00 90.75 122 GLU A CA 1
ATOM 952 C C . GLU A 1 122 ? 0.633 4.349 7.009 1.00 90.75 122 GLU A C 1
ATOM 954 O O . GLU A 1 122 ? 0.942 4.100 5.841 1.00 90.75 122 GLU A O 1
ATOM 959 N N . TYR A 1 123 ? -0.279 5.287 7.284 1.00 93.75 123 TYR A N 1
ATOM 960 C CA . TYR A 1 123 ? -0.915 6.093 6.238 1.00 93.75 123 TYR A CA 1
ATOM 961 C C . TYR A 1 123 ? 0.102 6.924 5.444 1.00 93.75 123 TYR A C 1
ATOM 963 O O . TYR A 1 123 ? 0.060 6.975 4.212 1.00 93.75 123 TYR A O 1
ATOM 971 N N . THR A 1 124 ? 1.019 7.583 6.149 1.00 88.50 124 THR A N 1
ATOM 972 C CA . THR A 1 124 ? 2.065 8.414 5.547 1.00 88.50 124 THR A CA 1
ATOM 973 C C . THR A 1 124 ? 3.016 7.572 4.696 1.00 88.50 124 THR A C 1
ATOM 975 O O . THR A 1 124 ? 3.412 7.983 3.606 1.00 88.50 124 THR A O 1
ATOM 978 N N . ASP A 1 125 ? 3.330 6.363 5.144 1.00 86.06 125 ASP A N 1
ATOM 979 C CA . ASP A 1 125 ? 4.219 5.420 4.467 1.00 86.06 125 ASP A CA 1
ATOM 980 C C . ASP A 1 125 ? 3.623 4.946 3.134 1.00 86.06 125 ASP A C 1
ATOM 982 O O . ASP A 1 125 ? 4.302 4.928 2.098 1.00 86.06 125 ASP A O 1
ATOM 986 N N . LEU A 1 126 ? 2.322 4.649 3.134 1.00 88.31 126 LEU A N 1
ATOM 987 C CA . LEU A 1 126 ? 1.559 4.324 1.930 1.00 88.31 126 LEU A CA 1
ATOM 988 C C . LEU A 1 126 ? 1.472 5.517 0.971 1.00 88.31 126 LEU A C 1
ATOM 990 O O . LEU A 1 126 ? 1.645 5.346 -0.238 1.00 88.31 126 LEU A O 1
ATOM 994 N N . LEU A 1 127 ? 1.266 6.731 1.492 1.00 89.00 127 LEU A N 1
ATOM 995 C CA . LEU A 1 127 ? 1.239 7.949 0.681 1.00 89.00 127 LEU A CA 1
ATOM 996 C C . LEU A 1 127 ? 2.587 8.186 -0.010 1.00 89.00 127 LEU A C 1
ATOM 998 O O . LEU A 1 127 ? 2.624 8.427 -1.216 1.00 89.00 127 LEU A O 1
ATOM 1002 N N . PHE A 1 128 ? 3.698 8.058 0.718 1.00 83.94 128 PHE A N 1
ATOM 1003 C CA . PHE A 1 128 ? 5.033 8.195 0.134 1.00 83.94 128 PHE A CA 1
ATOM 1004 C C . PHE A 1 128 ? 5.338 7.122 -0.902 1.00 83.94 128 PHE A C 1
ATOM 1006 O O . PHE A 1 128 ? 5.999 7.414 -1.895 1.00 83.94 128 PHE A O 1
ATOM 1013 N N . THR A 1 129 ? 4.836 5.905 -0.705 1.00 84.19 129 THR A N 1
ATOM 1014 C CA . THR A 1 129 ? 4.961 4.834 -1.697 1.00 84.19 129 THR A CA 1
ATOM 1015 C C . THR A 1 129 ? 4.300 5.223 -3.022 1.00 84.19 129 THR A C 1
ATOM 1017 O O . THR A 1 129 ? 4.910 5.054 -4.077 1.00 84.19 129 THR A O 1
ATOM 1020 N N . LEU A 1 130 ? 3.092 5.795 -2.978 1.00 86.69 130 LEU A N 1
ATOM 1021 C CA . LEU A 1 130 ? 2.404 6.288 -4.178 1.00 86.69 130 LEU A CA 1
ATOM 1022 C C . LEU A 1 130 ? 3.141 7.474 -4.807 1.00 86.69 130 LEU A C 1
ATOM 1024 O O . LEU A 1 130 ? 3.368 7.483 -6.011 1.00 86.69 130 LEU A O 1
ATOM 1028 N N . MET A 1 131 ? 3.593 8.434 -3.995 1.00 84.31 131 MET A N 1
ATOM 1029 C CA . MET A 1 131 ? 4.347 9.591 -4.489 1.00 84.31 131 MET A CA 1
ATOM 1030 C C . MET A 1 131 ? 5.668 9.194 -5.157 1.00 84.31 131 MET A C 1
ATOM 1032 O O . MET A 1 131 ? 6.066 9.815 -6.139 1.00 84.31 131 MET A O 1
ATOM 1036 N N . ALA A 1 132 ? 6.357 8.177 -4.633 1.00 80.56 132 ALA A N 1
ATOM 1037 C CA . ALA A 1 132 ? 7.570 7.638 -5.239 1.00 80.56 132 ALA A CA 1
ATOM 1038 C C . ALA A 1 132 ? 7.280 7.064 -6.631 1.00 80.56 132 ALA A C 1
ATOM 1040 O O . ALA A 1 132 ? 7.994 7.355 -7.589 1.00 80.56 132 ALA A O 1
ATOM 1041 N N . GLU A 1 133 ? 6.204 6.284 -6.749 1.00 82.62 133 GLU A N 1
ATOM 1042 C CA . GLU A 1 133 ? 5.768 5.712 -8.020 1.00 82.62 133 GLU A CA 1
ATOM 1043 C C . GLU A 1 133 ? 5.391 6.798 -9.043 1.00 82.62 133 GLU A C 1
ATOM 1045 O O . GLU A 1 133 ? 5.823 6.730 -10.198 1.00 82.62 133 GLU A O 1
ATOM 1050 N N . ASP A 1 134 ? 4.653 7.825 -8.619 1.00 82.94 134 ASP A N 1
ATOM 1051 C CA . ASP A 1 134 ? 4.275 8.957 -9.470 1.00 82.94 134 ASP A CA 1
ATOM 1052 C C . ASP A 1 134 ? 5.501 9.763 -9.917 1.00 82.94 134 ASP A C 1
ATOM 1054 O O . ASP A 1 134 ? 5.614 10.120 -11.091 1.00 82.94 134 ASP A O 1
ATOM 1058 N N . LEU A 1 135 ? 6.455 10.005 -9.009 1.00 80.06 135 LEU A N 1
ATOM 1059 C CA . LEU A 1 135 ? 7.707 10.695 -9.319 1.00 80.06 135 LEU A CA 1
ATOM 1060 C C . LEU A 1 135 ? 8.497 9.937 -10.386 1.00 80.06 135 LEU A C 1
ATOM 1062 O O . LEU A 1 135 ? 8.912 10.535 -11.377 1.00 80.06 135 LEU A O 1
ATOM 1066 N N . TYR A 1 136 ? 8.684 8.627 -10.222 1.00 78.62 136 TYR A N 1
ATOM 1067 C CA . TYR A 1 136 ? 9.374 7.824 -11.228 1.00 78.62 136 TYR A CA 1
ATOM 1068 C C . TYR A 1 136 ? 8.627 7.799 -12.552 1.00 78.62 136 TYR A C 1
ATOM 1070 O O . TYR A 1 136 ? 9.240 7.934 -13.606 1.00 78.62 136 TYR A O 1
ATOM 1078 N N . THR A 1 137 ? 7.304 7.691 -12.518 1.00 79.44 137 THR A N 1
ATOM 1079 C CA . THR A 1 137 ? 6.490 7.724 -13.733 1.00 79.44 137 THR A CA 1
ATOM 1080 C C . THR A 1 137 ? 6.648 9.053 -14.478 1.00 79.44 137 THR A C 1
ATOM 1082 O O . THR A 1 137 ? 6.831 9.058 -15.699 1.00 79.44 137 THR A O 1
ATOM 1085 N N . ALA A 1 138 ? 6.650 10.177 -13.756 1.00 77.69 138 ALA A N 1
ATOM 1086 C CA . ALA A 1 138 ? 6.861 11.508 -14.319 1.00 77.69 138 ALA A CA 1
ATOM 1087 C C . ALA A 1 138 ? 8.269 11.662 -14.912 1.00 77.69 138 ALA A C 1
ATOM 1089 O O . ALA A 1 138 ? 8.407 12.061 -16.067 1.00 77.69 138 ALA A O 1
ATOM 1090 N N . LEU A 1 139 ? 9.302 11.253 -14.169 1.00 74.56 139 LEU A N 1
ATOM 1091 C CA . LEU A 1 139 ? 10.696 11.279 -14.620 1.00 74.56 139 LEU A CA 1
ATOM 1092 C C . LEU A 1 139 ? 10.920 10.494 -15.917 1.00 74.56 139 LEU A C 1
ATOM 1094 O O . LEU A 1 139 ? 11.788 10.847 -16.704 1.00 74.56 139 LEU A O 1
ATOM 1098 N N . LEU A 1 140 ? 10.146 9.437 -16.153 1.00 73.12 140 LEU A N 1
ATOM 1099 C CA . LEU A 1 140 ? 10.248 8.614 -17.359 1.00 73.12 140 LEU A CA 1
ATOM 1100 C C . LEU A 1 140 ? 9.399 9.118 -18.527 1.00 73.12 140 LEU A C 1
ATOM 1102 O O . LEU A 1 140 ? 9.604 8.681 -19.656 1.00 73.12 140 LEU A O 1
ATOM 1106 N N . THR A 1 141 ? 8.441 10.004 -18.265 1.00 68.81 141 THR A N 1
ATOM 1107 C CA . THR A 1 141 ? 7.560 10.569 -19.296 1.00 68.81 141 THR A CA 1
ATOM 1108 C C . THR A 1 141 ? 8.170 11.817 -19.941 1.00 68.81 141 THR A C 1
ATOM 1110 O O . THR A 1 141 ? 7.875 12.099 -21.098 1.00 68.81 141 THR A O 1
ATOM 1113 N N . ASP A 1 142 ? 9.048 12.525 -19.225 1.00 63.56 142 ASP A N 1
ATOM 1114 C CA . ASP A 1 142 ? 9.535 13.865 -19.592 1.00 63.56 142 ASP A CA 1
ATOM 1115 C C . ASP A 1 142 ? 10.968 13.885 -20.168 1.00 63.56 142 ASP A C 1
ATOM 1117 O O . ASP A 1 142 ? 11.598 14.937 -20.240 1.00 63.56 142 ASP A O 1
ATOM 1121 N N . GLN A 1 143 ? 11.530 12.726 -20.536 1.00 61.19 143 GLN A N 1
ATOM 1122 C CA . GLN A 1 143 ? 12.938 12.607 -20.941 1.00 61.19 143 GLN A CA 1
ATOM 1123 C C . GLN A 1 143 ? 13.098 12.069 -22.367 1.00 61.19 143 GLN A C 1
ATOM 1125 O O . GLN A 1 143 ? 12.689 10.949 -22.678 1.00 61.19 143 GLN A O 1
ATOM 1130 N N . GLU A 1 144 ? 13.783 12.836 -23.219 1.00 55.47 144 GLU A N 1
ATOM 1131 C CA . GLU A 1 144 ? 14.368 12.330 -24.463 1.00 55.47 144 GLU A CA 1
ATOM 1132 C C . GLU A 1 144 ? 15.594 11.479 -24.086 1.00 55.47 144 GLU A C 1
ATOM 1134 O O . GLU A 1 144 ? 16.616 11.992 -23.641 1.00 55.47 144 GLU A O 1
ATOM 1139 N N . GLY A 1 145 ? 15.445 10.152 -24.144 1.00 55.09 145 GLY A N 1
ATOM 1140 C CA . GLY A 1 145 ? 16.348 9.191 -23.500 1.00 55.09 145 GLY A CA 1
ATOM 1141 C C . GLY A 1 145 ? 17.855 9.384 -23.745 1.00 55.09 145 GLY A C 1
ATOM 1142 O O . GLY A 1 145 ? 18.295 9.653 -24.860 1.00 55.09 145 GLY A O 1
ATOM 1143 N N . GLY A 1 146 ? 18.657 9.142 -22.699 1.00 58.50 146 GLY A N 1
ATOM 1144 C CA . GLY A 1 146 ? 20.124 9.118 -22.784 1.00 58.50 146 GLY A CA 1
ATOM 1145 C C . GLY A 1 146 ? 20.879 9.213 -21.451 1.00 58.50 146 GLY A C 1
ATOM 1146 O O . GLY A 1 146 ? 22.057 8.863 -21.404 1.00 58.50 146 GLY A O 1
ATOM 1147 N N . GLU A 1 147 ? 20.235 9.650 -20.364 1.00 66.44 147 GLU A N 1
ATOM 1148 C CA . GLU A 1 147 ? 20.928 9.915 -19.093 1.00 66.44 147 GLU A CA 1
ATOM 1149 C C . GLU A 1 147 ? 20.970 8.697 -18.146 1.00 66.44 147 GLU A C 1
ATOM 1151 O O . GLU A 1 147 ? 19.985 7.982 -17.965 1.00 66.44 147 GLU A O 1
ATOM 1156 N N . GLU A 1 148 ? 22.116 8.460 -17.494 1.00 69.25 148 GLU A N 1
ATOM 1157 C CA . GLU A 1 148 ? 22.360 7.287 -16.630 1.00 69.25 148 GLU A CA 1
ATOM 1158 C C . GLU A 1 148 ? 21.370 7.182 -15.452 1.00 69.25 148 GLU A C 1
ATOM 1160 O O . GLU A 1 148 ? 21.018 6.085 -15.008 1.00 69.25 148 GLU A O 1
ATOM 1165 N N . TRP A 1 149 ? 20.891 8.317 -14.938 1.00 69.19 149 TRP A N 1
ATOM 1166 C CA . TRP A 1 149 ? 19.930 8.339 -13.835 1.00 69.19 149 TRP A CA 1
ATOM 1167 C C . TRP A 1 149 ? 18.530 7.877 -14.263 1.00 69.19 149 TRP A C 1
ATOM 1169 O O . TRP A 1 149 ? 17.813 7.321 -13.432 1.00 69.19 149 TRP A O 1
ATOM 1179 N N . VAL A 1 150 ? 18.163 8.016 -15.545 1.00 69.25 150 VAL A N 1
ATOM 1180 C CA . VAL A 1 150 ? 16.888 7.518 -16.092 1.00 69.25 150 VAL A CA 1
ATOM 1181 C C . VAL A 1 150 ? 16.854 5.996 -15.990 1.00 69.25 150 VAL A C 1
ATOM 1183 O O . VAL A 1 150 ? 15.881 5.433 -15.501 1.00 69.25 150 VAL A O 1
ATOM 1186 N N . THR A 1 151 ? 17.950 5.319 -16.339 1.00 70.44 151 THR A N 1
ATOM 1187 C CA . THR A 1 151 ? 18.075 3.858 -16.197 1.00 70.44 151 THR A CA 1
ATOM 1188 C C . THR A 1 151 ? 17.903 3.407 -14.745 1.00 70.44 151 THR A C 1
ATOM 1190 O O . THR A 1 151 ? 17.233 2.409 -14.482 1.00 70.44 151 THR A O 1
ATOM 1193 N N . LYS A 1 152 ? 18.454 4.163 -13.785 1.00 73.75 152 LYS A N 1
ATOM 1194 C CA . LYS A 1 152 ? 18.278 3.889 -12.348 1.00 73.75 152 LYS A CA 1
ATOM 1195 C C . LYS A 1 152 ? 16.825 4.102 -11.911 1.00 73.75 152 LYS A C 1
ATOM 1197 O O . LYS A 1 152 ? 16.276 3.249 -11.226 1.00 73.75 152 LYS A O 1
ATOM 1202 N N . ALA A 1 153 ? 16.180 5.180 -12.356 1.00 74.75 153 ALA A N 1
ATOM 1203 C CA . ALA A 1 153 ? 14.769 5.454 -12.079 1.00 74.75 153 ALA A CA 1
ATOM 1204 C C . ALA A 1 153 ? 13.839 4.359 -12.631 1.00 74.75 153 ALA A C 1
ATOM 1206 O O . ALA A 1 153 ? 12.945 3.894 -11.927 1.00 74.75 153 ALA A O 1
ATOM 1207 N N . VAL A 1 154 ? 14.087 3.888 -13.859 1.00 76.19 154 VAL A N 1
ATOM 1208 C CA . VAL A 1 154 ? 13.371 2.740 -14.435 1.00 76.19 154 VAL A CA 1
ATOM 1209 C C . VAL A 1 154 ? 13.562 1.483 -13.588 1.00 76.19 154 VAL A C 1
ATOM 1211 O O . VAL A 1 154 ? 12.604 0.746 -13.352 1.00 76.19 154 VAL A O 1
ATOM 1214 N N . HIS A 1 155 ? 14.793 1.230 -13.140 1.00 78.06 155 HIS A N 1
ATOM 1215 C CA . HIS A 1 155 ? 15.103 0.067 -12.316 1.00 78.06 155 HIS A CA 1
ATOM 1216 C C . HIS A 1 155 ? 14.333 0.073 -11.007 1.00 78.06 155 HIS A C 1
ATOM 1218 O O . HIS A 1 155 ? 13.669 -0.913 -10.685 1.00 78.06 155 HIS A O 1
ATOM 1224 N N . GLU A 1 156 ? 14.352 1.198 -10.300 1.00 78.50 156 GLU A N 1
ATOM 1225 C CA . GLU A 1 156 ? 13.606 1.346 -9.056 1.00 78.50 156 GLU A CA 1
ATOM 1226 C C . GLU A 1 156 ? 12.101 1.187 -9.271 1.00 78.50 156 GLU A C 1
ATOM 1228 O O . GLU A 1 156 ? 11.461 0.443 -8.530 1.00 78.50 156 GLU A O 1
ATOM 1233 N N . LEU A 1 157 ? 11.537 1.771 -10.331 1.00 82.06 157 LEU A N 1
ATOM 1234 C CA . LEU A 1 157 ? 10.111 1.641 -10.633 1.00 82.06 157 LEU A CA 1
ATOM 1235 C C . LEU A 1 157 ? 9.695 0.185 -10.903 1.00 82.06 157 LEU A C 1
ATOM 1237 O O . LEU A 1 157 ? 8.700 -0.299 -10.360 1.00 82.06 157 LEU A O 1
ATOM 1241 N N . ILE A 1 158 ? 10.469 -0.545 -11.709 1.00 81.44 158 ILE A N 1
ATOM 1242 C CA . ILE A 1 158 ? 10.197 -1.959 -12.004 1.00 81.44 158 ILE A CA 1
ATOM 1243 C C . ILE A 1 158 ? 10.353 -2.818 -10.743 1.00 81.44 158 ILE A C 1
ATOM 1245 O O . ILE A 1 158 ? 9.531 -3.705 -10.497 1.00 81.44 158 ILE A O 1
ATOM 1249 N N . MET A 1 159 ? 11.374 -2.551 -9.927 1.00 80.44 159 MET A N 1
ATOM 1250 C CA . MET A 1 159 ? 11.584 -3.241 -8.655 1.00 80.44 159 MET A CA 1
ATOM 1251 C C . MET A 1 159 ? 10.446 -2.976 -7.673 1.00 80.44 159 MET A C 1
ATOM 1253 O O . MET A 1 159 ? 9.956 -3.924 -7.055 1.00 80.44 159 MET A O 1
ATOM 1257 N N . MET A 1 160 ? 9.969 -1.731 -7.583 1.00 80.62 160 MET A N 1
ATOM 1258 C CA . MET A 1 160 ? 8.780 -1.379 -6.814 1.00 80.62 160 MET A CA 1
ATOM 1259 C C . MET A 1 160 ? 7.586 -2.201 -7.286 1.00 80.62 160 MET A C 1
ATOM 1261 O O . MET A 1 160 ? 6.987 -2.888 -6.467 1.00 80.62 160 MET A O 1
ATOM 1265 N N . TRP A 1 161 ? 7.280 -2.224 -8.588 1.00 84.50 161 TRP A N 1
ATOM 1266 C CA . TRP A 1 161 ? 6.162 -3.006 -9.131 1.00 84.50 161 TRP A CA 1
ATOM 1267 C C . TRP A 1 161 ? 6.252 -4.501 -8.833 1.00 84.50 161 TRP A C 1
ATOM 1269 O O . TRP A 1 161 ? 5.229 -5.142 -8.578 1.00 84.50 161 TRP A O 1
ATOM 1279 N N . ASP A 1 162 ? 7.456 -5.068 -8.875 1.00 79.81 162 ASP A N 1
ATOM 1280 C CA . ASP A 1 162 ? 7.649 -6.501 -8.679 1.00 79.81 162 ASP A CA 1
ATOM 1281 C C . ASP A 1 162 ? 7.612 -6.902 -7.197 1.00 79.81 162 ASP A C 1
ATOM 1283 O O . ASP A 1 162 ? 7.134 -7.990 -6.864 1.00 79.81 162 ASP A O 1
ATOM 1287 N N . ARG A 1 163 ? 8.067 -6.007 -6.310 1.00 76.62 163 ARG A N 1
ATOM 1288 C CA . ARG A 1 163 ? 8.283 -6.252 -4.875 1.00 76.62 163 ARG A CA 1
ATOM 1289 C C . ARG A 1 163 ? 7.448 -5.356 -3.945 1.00 76.62 163 ARG A C 1
ATOM 1291 O O . ARG A 1 163 ? 7.846 -5.125 -2.803 1.00 76.62 163 ARG A O 1
ATOM 1298 N N . ARG A 1 164 ? 6.265 -4.918 -4.396 1.00 71.50 164 ARG A N 1
ATOM 1299 C CA . ARG A 1 164 ? 5.360 -3.963 -3.709 1.00 71.50 164 ARG A CA 1
ATOM 1300 C C . ARG A 1 164 ? 4.923 -4.291 -2.278 1.00 71.50 164 ARG A C 1
ATOM 1302 O O . ARG A 1 164 ? 4.389 -3.415 -1.617 1.00 71.50 164 ARG A O 1
ATOM 1309 N N . THR A 1 165 ? 5.057 -5.524 -1.806 1.00 61.34 165 THR A N 1
ATOM 1310 C CA . THR A 1 165 ? 4.670 -5.891 -0.424 1.00 61.34 165 THR A CA 1
ATOM 1311 C C . THR A 1 165 ? 5.820 -6.490 0.375 1.00 61.34 165 THR A C 1
ATOM 1313 O O . THR A 1 165 ? 5.621 -7.050 1.448 1.00 61.34 165 THR A O 1
ATOM 1316 N N . SER A 1 166 ? 7.033 -6.419 -0.169 1.00 59.50 166 SER A N 1
ATOM 1317 C CA . SER A 1 166 ? 8.223 -6.762 0.597 1.00 59.50 166 SER A CA 1
ATOM 1318 C C . SER A 1 166 ? 8.732 -5.533 1.339 1.00 59.50 166 SER A C 1
ATOM 1320 O O . SER A 1 166 ? 8.529 -4.406 0.880 1.00 59.50 166 SER A O 1
ATOM 1322 N N . ASP A 1 167 ? 9.506 -5.770 2.394 1.00 55.66 167 ASP A N 1
ATOM 1323 C CA . ASP A 1 167 ? 10.237 -4.764 3.181 1.00 55.66 167 ASP A CA 1
ATOM 1324 C C . ASP A 1 167 ? 11.170 -3.866 2.330 1.00 55.66 167 ASP A C 1
ATOM 1326 O O . ASP A 1 167 ? 11.775 -2.921 2.825 1.00 55.66 167 ASP A O 1
ATOM 1330 N N . TYR A 1 168 ? 11.295 -4.117 1.018 1.00 53.59 168 TYR A N 1
ATOM 1331 C CA . TYR A 1 168 ? 11.997 -3.256 0.065 1.00 53.59 168 TYR A CA 1
ATOM 1332 C C . TYR A 1 168 ? 11.503 -1.800 0.093 1.00 53.59 168 TYR A C 1
ATOM 1334 O O . TYR A 1 168 ? 12.308 -0.876 -0.034 1.00 53.59 168 TYR A O 1
ATOM 1342 N N . LEU A 1 169 ? 10.201 -1.585 0.307 1.00 54.56 169 LEU A N 1
ATOM 1343 C CA . LEU A 1 169 ? 9.623 -0.241 0.403 1.00 54.56 169 LEU A CA 1
ATOM 1344 C C . LEU A 1 169 ? 10.118 0.540 1.629 1.00 54.56 169 LEU A C 1
ATOM 1346 O O . LEU A 1 169 ? 10.233 1.763 1.542 1.00 54.56 169 LEU A O 1
ATOM 1350 N N . GLU A 1 170 ? 10.502 -0.140 2.717 1.00 53.97 170 GLU A N 1
ATOM 1351 C CA . GLU A 1 170 ? 11.001 0.507 3.941 1.00 53.97 170 GLU A CA 1
ATOM 1352 C C . GLU A 1 170 ? 12.321 1.259 3.710 1.00 53.97 170 GLU A C 1
ATOM 1354 O O . GLU A 1 170 ? 12.631 2.204 4.430 1.00 53.97 170 GLU A O 1
ATOM 1359 N N . ARG A 1 171 ? 13.098 0.891 2.681 1.00 51.47 171 ARG A N 1
ATOM 1360 C CA . ARG A 1 171 ? 14.401 1.512 2.398 1.00 51.47 171 ARG A CA 1
ATOM 1361 C C . ARG A 1 171 ? 14.338 2.727 1.479 1.00 51.47 171 ARG A C 1
ATOM 1363 O O . ARG A 1 171 ? 15.160 3.623 1.638 1.00 51.47 171 ARG A O 1
ATOM 1370 N N . PHE A 1 172 ? 13.407 2.775 0.523 1.00 52.75 172 PHE A N 1
ATOM 1371 C CA . PHE A 1 172 ? 13.364 3.864 -0.465 1.00 52.75 172 PHE A CA 1
ATOM 1372 C C . PHE A 1 172 ? 12.282 4.908 -0.174 1.00 52.75 172 PHE A C 1
ATOM 1374 O O . PHE A 1 172 ? 12.524 6.103 -0.358 1.00 52.75 172 PHE A O 1
ATOM 1381 N N . ALA A 1 173 ? 11.139 4.501 0.395 1.00 54.25 173 ALA A N 1
ATOM 1382 C CA . ALA A 1 173 ? 10.197 5.460 0.971 1.00 54.25 173 ALA A CA 1
ATOM 1383 C C . ALA A 1 173 ? 10.892 6.335 2.029 1.00 54.25 173 ALA A C 1
ATOM 1385 O O . ALA A 1 173 ? 10.517 7.491 2.196 1.00 54.25 173 ALA A O 1
ATOM 1386 N N . LEU A 1 174 ? 11.948 5.818 2.673 1.00 55.34 174 LEU A N 1
ATOM 1387 C CA . LEU A 1 174 ? 12.806 6.559 3.590 1.00 55.34 174 LEU A CA 1
ATOM 1388 C C . LEU A 1 174 ? 13.481 7.770 2.928 1.00 55.34 174 LEU A C 1
ATOM 1390 O O . LEU A 1 174 ? 13.405 8.847 3.491 1.00 55.34 174 LEU A O 1
ATOM 1394 N N . ALA A 1 175 ? 14.060 7.656 1.727 1.00 59.41 175 ALA A N 1
ATOM 1395 C CA . ALA A 1 175 ? 14.777 8.771 1.093 1.00 59.41 175 ALA A CA 1
ATOM 1396 C C . ALA A 1 175 ? 13.841 9.928 0.690 1.00 59.41 175 ALA A C 1
ATOM 1398 O O . ALA A 1 175 ? 14.154 11.099 0.905 1.00 59.41 175 ALA A O 1
ATOM 1399 N N . ILE A 1 176 ? 12.659 9.615 0.145 1.00 62.22 176 ILE A N 1
ATOM 1400 C CA . ILE A 1 176 ? 11.645 10.637 -0.172 1.00 62.22 176 ILE A CA 1
ATOM 1401 C C . ILE A 1 176 ? 11.037 11.212 1.110 1.00 62.22 176 ILE A C 1
ATOM 1403 O O . ILE A 1 176 ? 10.799 12.418 1.187 1.00 62.22 176 ILE A O 1
ATOM 1407 N N . ARG A 1 177 ? 10.832 10.384 2.138 1.00 60.09 177 ARG A N 1
ATOM 1408 C CA . ARG A 1 177 ? 10.361 10.824 3.455 1.00 60.09 177 ARG A CA 1
ATOM 1409 C C . ARG A 1 177 ? 11.367 11.735 4.145 1.00 60.09 177 ARG A C 1
ATOM 1411 O O . ARG A 1 177 ? 10.966 12.769 4.662 1.00 60.09 177 ARG A O 1
ATOM 1418 N N . GLU A 1 178 ? 12.650 11.398 4.118 1.00 60.38 178 GLU A N 1
ATOM 1419 C CA . GLU A 1 178 ? 13.744 12.222 4.631 1.00 60.38 178 GLU A CA 1
ATOM 1420 C C . GLU A 1 178 ? 13.821 13.545 3.874 1.00 60.38 178 GLU A C 1
ATOM 1422 O O . GLU A 1 178 ? 13.919 14.595 4.501 1.00 60.38 178 GLU A O 1
ATOM 1427 N N . LEU A 1 179 ? 13.687 13.533 2.544 1.00 62.09 179 LEU A N 1
ATOM 1428 C CA . LEU A 1 179 ? 13.638 14.757 1.743 1.00 62.09 179 LEU A CA 1
ATOM 1429 C C . LEU A 1 179 ? 12.408 15.616 2.084 1.00 62.09 179 LEU A C 1
ATOM 1431 O O . LEU A 1 179 ? 12.513 16.839 2.189 1.00 62.09 179 LEU A O 1
ATOM 1435 N N . TRP A 1 180 ? 11.244 14.998 2.284 1.00 63.28 180 TRP A N 1
ATOM 1436 C CA . TRP A 1 180 ? 10.017 15.685 2.688 1.00 63.28 180 TRP A CA 1
ATOM 1437 C C . TRP A 1 180 ? 10.122 16.277 4.097 1.00 63.28 180 TRP A C 1
ATOM 1439 O O . TRP A 1 180 ? 9.802 17.449 4.303 1.00 63.28 180 TRP A O 1
ATOM 1449 N N . GLN A 1 181 ? 10.624 15.501 5.059 1.00 60.50 181 GLN A N 1
ATOM 1450 C CA . GLN A 1 181 ? 10.896 15.967 6.415 1.00 60.50 181 GLN A CA 1
ATOM 1451 C C . GLN A 1 181 ? 11.938 17.086 6.406 1.00 60.50 181 GLN A C 1
ATOM 1453 O O . GLN A 1 181 ? 11.719 18.117 7.038 1.00 60.50 181 GLN A O 1
ATOM 1458 N N . ALA A 1 182 ? 13.015 16.954 5.628 1.00 61.41 182 ALA A N 1
ATOM 1459 C CA . ALA A 1 182 ? 14.008 18.004 5.440 1.00 61.41 182 ALA A CA 1
ATOM 1460 C C . ALA A 1 182 ? 13.365 19.269 4.860 1.00 61.41 182 ALA A C 1
ATOM 1462 O O . ALA A 1 182 ? 13.569 20.348 5.403 1.00 61.41 182 ALA A O 1
ATOM 1463 N N . ARG A 1 183 ? 12.504 19.164 3.841 1.00 62.25 183 ARG A N 1
ATOM 1464 C CA . ARG A 1 183 ? 11.772 20.311 3.275 1.00 62.25 183 ARG A CA 1
ATOM 1465 C C . ARG A 1 183 ? 10.867 21.004 4.299 1.00 62.25 183 ARG A C 1
ATOM 1467 O O . ARG A 1 183 ? 10.764 22.225 4.267 1.00 62.25 183 ARG A O 1
ATOM 1474 N N . HIS A 1 184 ? 10.222 20.259 5.195 1.00 56.56 184 HIS A N 1
ATOM 1475 C CA . HIS A 1 184 ? 9.417 20.833 6.279 1.00 56.56 184 HIS A CA 1
ATOM 1476 C C . HIS A 1 184 ? 10.242 21.355 7.463 1.00 56.56 184 HIS A C 1
ATOM 1478 O O . HIS A 1 184 ? 9.745 22.178 8.228 1.00 56.56 184 HIS A O 1
ATOM 1484 N N . THR A 1 185 ? 11.498 20.927 7.590 1.00 52.06 185 THR A N 1
ATOM 1485 C CA . THR A 1 185 ? 12.432 21.387 8.631 1.00 52.06 185 THR A CA 1
ATOM 1486 C C . THR A 1 185 ? 13.260 22.589 8.163 1.00 52.06 185 THR A C 1
ATOM 1488 O O . THR A 1 185 ? 13.675 23.423 8.968 1.00 52.06 185 THR A O 1
ATOM 1491 N N . VAL A 1 186 ? 13.473 22.729 6.851 1.00 45.47 186 VAL A N 1
ATOM 1492 C CA . VAL A 1 186 ? 14.101 23.897 6.232 1.00 45.47 186 VAL A CA 1
ATOM 1493 C C . VAL A 1 186 ? 13.082 25.033 6.227 1.00 45.47 186 VAL A C 1
ATOM 1495 O O . VAL A 1 186 ? 12.305 25.214 5.292 1.00 45.47 186 VAL A O 1
ATOM 1498 N N . VAL A 1 187 ? 13.098 25.833 7.293 1.00 43.38 187 VAL A N 1
ATOM 1499 C CA . VAL A 1 187 ? 12.533 27.184 7.266 1.00 43.38 187 VAL A CA 1
ATOM 1500 C C . VAL A 1 187 ? 13.201 27.905 6.091 1.00 43.38 187 VAL A C 1
ATOM 1502 O O . VAL A 1 187 ? 14.433 27.992 6.084 1.00 43.38 187 VAL A O 1
ATOM 1505 N N . PRO A 1 188 ? 12.461 28.398 5.080 1.00 44.84 188 PRO A N 1
ATOM 1506 C CA . PRO A 1 188 ? 13.075 29.187 4.027 1.00 44.84 188 PRO A CA 1
ATOM 1507 C C . PRO A 1 188 ? 13.731 30.396 4.691 1.00 44.84 188 PRO A C 1
ATOM 1509 O O . PRO A 1 188 ? 13.051 31.277 5.218 1.00 44.84 188 PRO A O 1
ATOM 1512 N N . VAL A 1 189 ? 15.065 30.418 4.715 1.00 46.94 189 VAL A N 1
ATOM 1513 C CA . VAL A 1 189 ? 15.825 31.569 5.196 1.00 46.94 189 VAL A CA 1
ATOM 1514 C C . VAL A 1 189 ? 15.621 32.669 4.160 1.00 46.94 189 VAL A C 1
ATOM 1516 O O . VAL A 1 189 ? 16.387 32.812 3.213 1.00 46.94 189 VAL A O 1
ATOM 1519 N N . LEU A 1 190 ? 14.564 33.460 4.347 1.00 46.41 190 LEU A N 1
ATOM 1520 C CA . LEU A 1 190 ? 14.219 34.647 3.555 1.00 46.41 190 LEU A CA 1
ATOM 1521 C C . LEU A 1 190 ? 15.349 35.700 3.512 1.00 46.41 190 LEU A C 1
ATOM 1523 O O . LEU A 1 190 ? 15.246 36.685 2.788 1.00 46.41 190 LEU A O 1
ATOM 1527 N N . GLY A 1 191 ? 16.436 35.496 4.264 1.00 47.25 191 GLY A N 1
ATOM 1528 C CA . GLY A 1 191 ? 17.607 36.366 4.314 1.00 47.25 191 GLY A CA 1
ATOM 1529 C C . GLY A 1 191 ? 18.542 36.296 3.101 1.00 47.25 191 GLY A C 1
ATOM 1530 O O . GLY A 1 191 ? 19.341 37.210 2.930 1.00 47.25 191 GLY A O 1
ATOM 1531 N N . THR A 1 192 ? 18.460 35.280 2.233 1.00 54.50 192 THR A N 1
ATOM 1532 C CA . THR A 1 192 ? 19.338 35.191 1.043 1.00 54.50 192 THR A CA 1
ATOM 1533 C C . THR A 1 192 ? 18.765 35.862 -0.207 1.00 54.50 192 THR A C 1
ATOM 1535 O O . THR A 1 192 ? 19.532 36.214 -1.100 1.00 54.50 192 THR A O 1
ATOM 1538 N N . LEU A 1 193 ? 17.452 36.116 -0.257 1.00 53.69 193 LEU A N 1
ATOM 1539 C CA . LEU A 1 193 ? 16.811 36.826 -1.374 1.00 53.69 193 LEU A CA 1
ATOM 1540 C C . LEU A 1 193 ? 16.898 38.354 -1.255 1.00 53.69 193 LEU A C 1
ATOM 1542 O O . LEU A 1 193 ? 16.775 39.044 -2.264 1.00 53.69 193 LEU A O 1
ATOM 1546 N N . LEU A 1 194 ? 17.151 38.902 -0.0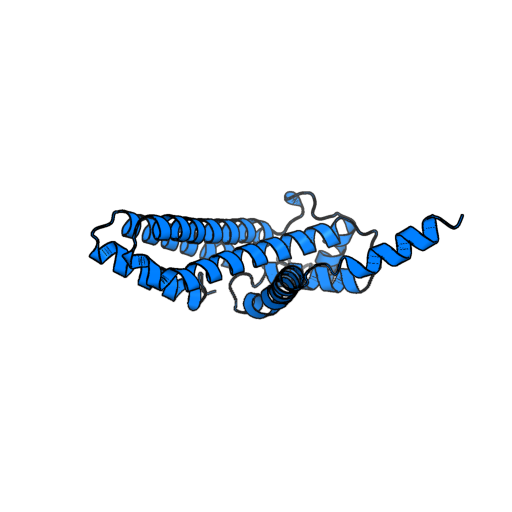61 1.00 52.59 194 LEU A N 1
ATOM 1547 C CA . LEU A 1 194 ? 17.285 40.354 0.108 1.00 52.59 194 LEU A CA 1
ATOM 1548 C C . LEU A 1 194 ? 18.526 40.892 -0.631 1.00 52.59 194 LEU A C 1
ATOM 1550 O O . LEU A 1 194 ? 18.434 41.894 -1.335 1.00 52.59 194 LEU A O 1
ATOM 1554 N N . GLY A 1 195 ? 19.648 40.163 -0.574 1.00 56.03 195 GLY A N 1
ATOM 1555 C CA . GLY A 1 195 ? 20.880 40.535 -1.281 1.00 56.03 195 GLY A CA 1
ATOM 1556 C C . GLY A 1 195 ? 20.788 40.415 -2.808 1.00 56.03 195 GLY A C 1
ATOM 1557 O O . GLY A 1 195 ? 21.451 41.156 -3.527 1.00 56.03 195 GLY A O 1
ATOM 1558 N N . THR A 1 196 ? 19.938 39.527 -3.339 1.00 57.41 196 THR A N 1
ATOM 1559 C CA . THR A 1 196 ? 19.745 39.388 -4.796 1.00 57.41 196 THR A CA 1
ATOM 1560 C C . THR A 1 196 ? 18.858 40.498 -5.364 1.00 57.41 196 THR A C 1
ATOM 1562 O O . THR A 1 196 ? 19.091 40.965 -6.479 1.00 57.41 196 THR A O 1
ATOM 1565 N N . VAL A 1 197 ? 17.874 40.969 -4.588 1.00 59.97 197 VAL A N 1
ATOM 1566 C CA . VAL A 1 197 ? 17.000 42.090 -4.977 1.00 59.97 197 VAL A CA 1
ATOM 1567 C C . VAL A 1 197 ? 17.758 43.425 -4.970 1.00 59.97 197 VAL A C 1
ATOM 1569 O O . VAL A 1 197 ? 17.484 44.280 -5.811 1.00 59.97 197 VAL A O 1
ATOM 1572 N N . GLU A 1 198 ? 18.750 43.600 -4.091 1.00 56.03 198 GLU A N 1
ATOM 1573 C CA . GLU A 1 198 ? 19.632 44.778 -4.111 1.00 56.03 198 GLU A CA 1
ATOM 1574 C C . GLU A 1 198 ? 20.529 44.822 -5.361 1.00 56.03 198 GLU A C 1
ATOM 1576 O O . GLU A 1 198 ? 20.687 45.887 -5.956 1.00 56.03 198 GLU A O 1
ATOM 1581 N N . ILE A 1 199 ? 21.030 43.674 -5.834 1.00 56.44 199 ILE A N 1
ATOM 1582 C CA . ILE A 1 199 ? 21.833 43.586 -7.070 1.00 56.44 199 ILE A CA 1
ATOM 1583 C C . ILE A 1 199 ? 20.979 43.859 -8.318 1.00 56.44 199 ILE A C 1
ATOM 1585 O O . ILE A 1 199 ? 21.433 44.542 -9.232 1.00 56.44 199 ILE A O 1
ATOM 1589 N N . MET A 1 200 ? 19.721 43.402 -8.354 1.00 54.94 200 MET A N 1
ATOM 1590 C CA . MET A 1 200 ? 18.808 43.707 -9.468 1.00 54.94 200 MET A CA 1
ATOM 1591 C C . MET A 1 200 ? 18.347 45.174 -9.517 1.00 54.94 200 MET A C 1
ATOM 1593 O O . MET A 1 200 ? 17.822 45.600 -10.541 1.00 54.94 200 MET A O 1
ATOM 1597 N N . ARG A 1 201 ? 18.549 45.955 -8.446 1.00 50.41 201 ARG A N 1
ATOM 1598 C CA . ARG A 1 201 ? 18.294 47.408 -8.413 1.00 50.41 201 ARG A CA 1
ATOM 1599 C C . ARG A 1 201 ? 19.484 48.268 -8.851 1.00 50.41 201 ARG A C 1
ATOM 1601 O O . ARG A 1 201 ? 19.332 49.483 -8.934 1.00 50.41 201 ARG A O 1
ATOM 1608 N N . LEU A 1 202 ? 20.645 47.663 -9.104 1.00 50.47 202 LEU A N 1
ATOM 1609 C CA . LEU A 1 202 ? 21.863 48.358 -9.538 1.00 50.47 202 LEU A CA 1
ATOM 1610 C C .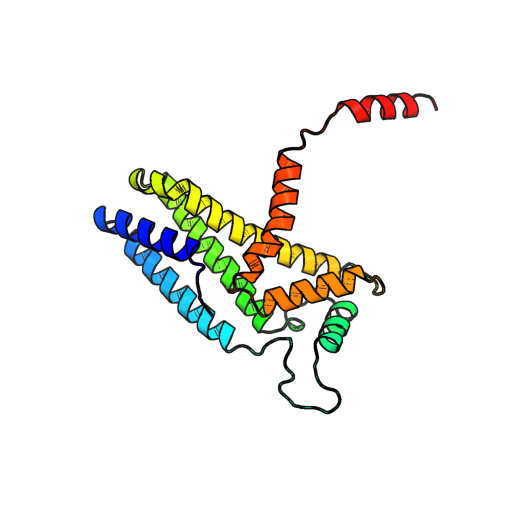 LEU A 1 202 ? 22.081 48.337 -11.064 1.00 50.47 202 LEU A C 1
ATOM 1612 O O . LEU A 1 202 ? 23.151 48.742 -11.514 1.00 50.47 202 LEU A O 1
ATOM 1616 N N . ASN A 1 203 ? 21.077 47.918 -11.843 1.00 41.97 203 ASN A N 1
ATOM 1617 C CA . ASN A 1 203 ? 21.050 48.054 -13.303 1.00 41.97 203 ASN A CA 1
ATOM 1618 C C . ASN A 1 203 ? 20.048 49.123 -13.739 1.00 41.97 203 ASN A C 1
ATOM 1620 O O . ASN A 1 203 ? 18.886 49.051 -13.277 1.00 41.97 203 ASN A O 1
#

Radius of gyration: 21.56 Å; chains: 1; bounding box: 42×66×52 Å